Protein AF-A0A1D3DZV4-F1 (afdb_monomer_lite)

pLDDT: mean 81.81, std 18.87, range [27.95, 98.44]

InterPro domains:
  IPR011989 Armadillo-like helical [G3DSA:1.25.10.10] (223-303)
  IPR016024 Armadillo-type fold [SSF48371] (239-294)

Sequence (304 aa):
MFVHLTAAANAARMRRGGIRAASRGRGGAGAAERPGAGPGGEVGVRKGVYCFPVLPSYTLTHQWLRELSRHGGPRGLVAVHLRLPDDEPVTVGRYTDPRGPVRTTAAEAVRRVAELPDARGWEVFVPRAVTRQEVHRVRAVRQVAGWRYFPDAHGVTPCTCAGCVVRGEYGSRRLRERRPHPWDGPPPPPGVLLRRVEAAMRGGAGVAGAGGAGGPGTAPGGDVAALCDALRWCGMRRRGPVDRLAPLAAHPDPRVRTALAEAVGGWSTPGVGALLARLAADPDPDVAEAAADATELRAPDPPD

Radius of gyration: 22.4 Å; chains: 1; bounding box: 54×49×57 Å

Structure (mmCIF, N/CA/C/O backbone):
data_AF-A0A1D3DZV4-F1
#
_entry.id   AF-A0A1D3DZV4-F1
#
loop_
_atom_site.group_PDB
_atom_site.id
_atom_site.type_symbol
_atom_site.label_atom_id
_atom_site.label_alt_id
_atom_site.label_comp_id
_atom_site.label_asym_id
_atom_site.label_entity_id
_atom_site.label_seq_id
_atom_site.pdbx_PDB_ins_code
_atom_site.Cartn_x
_atom_site.Cartn_y
_atom_site.Cartn_z
_atom_site.occupancy
_atom_site.B_iso_or_equiv
_atom_site.auth_seq_id
_atom_site.auth_comp_id
_atom_site.auth_asym_id
_atom_site.auth_atom_id
_atom_site.pdbx_PDB_model_num
ATOM 1 N N . MET A 1 1 ? -9.742 -2.474 21.560 1.00 96.50 1 MET A N 1
ATOM 2 C CA . MET A 1 1 ? -9.727 -3.536 20.518 1.00 96.50 1 MET A CA 1
ATOM 3 C C . MET A 1 1 ? -9.425 -2.885 19.180 1.00 96.50 1 MET A C 1
ATOM 5 O O . MET A 1 1 ? -9.939 -1.802 18.926 1.00 96.50 1 MET A O 1
ATOM 9 N N . PHE A 1 2 ? -8.625 -3.536 18.341 1.00 98.44 2 PHE A N 1
ATOM 10 C CA . PHE A 1 2 ? -8.251 -3.042 17.012 1.00 98.44 2 PHE A CA 1
ATOM 11 C C . PHE A 1 2 ? -8.696 -4.011 15.921 1.00 98.44 2 PHE A C 1
ATOM 13 O O . PHE A 1 2 ? -9.031 -5.160 16.208 1.00 98.44 2 PHE A O 1
ATOM 20 N N . VAL A 1 3 ? -8.669 -3.562 14.672 1.00 98.06 3 VAL A N 1
ATOM 21 C CA . VAL A 1 3 ? -8.844 -4.381 13.477 1.00 98.06 3 VAL A CA 1
ATOM 22 C C . VAL A 1 3 ? -7.655 -4.202 12.538 1.00 98.06 3 VAL A C 1
ATOM 24 O O . VAL A 1 3 ? -7.223 -3.087 12.264 1.00 98.06 3 VAL A O 1
ATOM 27 N N . HIS A 1 4 ? -7.128 -5.315 12.042 1.00 97.56 4 HIS A N 1
ATOM 28 C CA . HIS A 1 4 ? -6.190 -5.378 10.929 1.00 97.56 4 HIS A CA 1
ATOM 29 C C . HIS A 1 4 ? -6.901 -6.010 9.729 1.00 97.56 4 HIS A C 1
ATOM 31 O O . HIS A 1 4 ? -7.570 -7.035 9.877 1.00 97.56 4 HIS A O 1
ATOM 37 N N . LEU A 1 5 ? -6.775 -5.407 8.548 1.00 95.44 5 LEU A N 1
ATOM 38 C CA . LEU A 1 5 ? -7.324 -5.954 7.308 1.00 95.44 5 LEU A CA 1
ATOM 39 C C . LEU A 1 5 ? -6.230 -6.692 6.543 1.00 95.44 5 LEU A C 1
ATOM 41 O O . LEU A 1 5 ? -5.137 -6.165 6.353 1.00 95.44 5 LEU A O 1
ATOM 45 N N . THR A 1 6 ? -6.534 -7.898 6.076 1.00 92.75 6 THR A N 1
ATOM 46 C CA . THR A 1 6 ? -5.601 -8.705 5.283 1.00 92.75 6 THR A CA 1
ATOM 47 C C . THR A 1 6 ? -6.339 -9.512 4.222 1.00 92.75 6 THR A C 1
ATOM 49 O O . THR A 1 6 ? -7.546 -9.723 4.341 1.00 92.75 6 THR A O 1
ATOM 52 N N . ALA A 1 7 ? -5.625 -9.995 3.205 1.00 91.50 7 ALA A N 1
ATOM 53 C CA . ALA A 1 7 ? -6.170 -10.938 2.232 1.00 91.50 7 ALA A CA 1
ATOM 54 C C . ALA A 1 7 ? -6.700 -12.203 2.924 1.00 91.50 7 ALA A C 1
ATOM 56 O O . ALA A 1 7 ? -6.067 -12.736 3.840 1.00 91.50 7 ALA A O 1
ATOM 57 N N . ALA A 1 8 ? -7.842 -12.715 2.464 1.00 90.19 8 ALA A N 1
ATOM 58 C CA . ALA A 1 8 ? -8.479 -13.900 3.038 1.00 90.19 8 ALA A CA 1
ATOM 59 C C . ALA A 1 8 ? -7.553 -15.132 3.062 1.00 90.19 8 ALA A C 1
ATOM 61 O O . ALA A 1 8 ? -7.599 -15.909 4.016 1.00 90.19 8 ALA A O 1
ATOM 62 N N . ALA A 1 9 ? -6.648 -15.258 2.083 1.00 87.00 9 ALA A N 1
ATOM 63 C CA . ALA A 1 9 ? -5.628 -16.310 2.024 1.00 87.00 9 ALA A CA 1
ATOM 64 C C . ALA A 1 9 ? -4.715 -16.348 3.270 1.00 87.00 9 ALA A C 1
ATOM 66 O O . ALA A 1 9 ? -4.278 -17.410 3.708 1.00 87.00 9 ALA A O 1
ATOM 67 N N . ASN A 1 10 ? -4.493 -15.205 3.928 1.00 89.00 10 ASN A N 1
ATOM 68 C CA . ASN A 1 10 ? -3.651 -15.125 5.123 1.00 89.00 10 ASN A CA 1
ATOM 69 C C . ASN A 1 10 ? -4.372 -15.545 6.414 1.00 89.00 10 ASN A C 1
ATOM 71 O O . ASN A 1 10 ? -3.722 -15.699 7.453 1.00 89.00 10 ASN A O 1
ATOM 75 N N . ALA A 1 11 ? -5.695 -15.744 6.380 1.00 89.44 11 ALA A N 1
ATOM 76 C CA . ALA A 1 11 ? -6.511 -15.978 7.571 1.00 89.44 11 ALA A CA 1
ATOM 77 C C . ALA A 1 11 ? -6.046 -17.200 8.377 1.00 89.44 11 ALA A C 1
ATOM 79 O O . ALA A 1 11 ? -5.902 -17.123 9.598 1.00 89.44 11 ALA A O 1
ATOM 80 N N . ALA A 1 12 ? -5.787 -18.326 7.703 1.00 88.19 12 ALA A N 1
ATOM 81 C CA . ALA A 1 12 ? -5.368 -19.563 8.358 1.00 88.19 12 ALA A CA 1
ATOM 82 C C . ALA A 1 12 ? -4.004 -19.406 9.049 1.00 88.19 12 ALA A C 1
ATOM 84 O O . ALA A 1 12 ? -3.844 -19.797 10.207 1.00 88.19 12 ALA A O 1
ATOM 85 N N . ARG A 1 13 ? -3.044 -18.763 8.372 1.00 89.75 13 ARG A N 1
ATOM 86 C CA . ARG A 1 13 ? -1.722 -18.451 8.931 1.00 89.75 13 ARG A CA 1
ATOM 87 C C . ARG A 1 13 ? -1.840 -17.568 10.170 1.00 89.75 13 ARG A C 1
ATOM 89 O O . ARG A 1 13 ? -1.229 -17.878 11.189 1.00 89.75 13 ARG A O 1
ATOM 96 N N . MET A 1 14 ? -2.657 -16.517 10.108 1.00 91.62 14 MET A N 1
ATOM 97 C CA . MET A 1 14 ? -2.805 -15.577 11.222 1.00 91.62 14 MET A CA 1
ATOM 98 C C . MET A 1 14 ? -3.476 -16.196 12.448 1.00 91.62 14 MET A C 1
ATOM 100 O O . MET A 1 14 ? -3.075 -15.904 13.571 1.00 91.62 14 MET A O 1
ATOM 104 N N . ARG A 1 15 ? -4.430 -17.118 12.259 1.00 90.00 15 ARG A N 1
ATOM 105 C CA . ARG A 1 15 ? -5.010 -17.890 13.374 1.00 90.00 15 ARG A CA 1
ATOM 106 C C . ARG A 1 15 ? -3.977 -18.766 14.089 1.00 90.00 15 ARG A C 1
ATOM 108 O O . ARG A 1 15 ? -4.091 -18.972 15.294 1.00 90.00 15 ARG A O 1
ATOM 115 N N . ARG A 1 16 ? -2.991 -19.297 13.357 1.00 88.81 16 ARG A N 1
ATOM 116 C CA . ARG A 1 16 ? -1.961 -20.187 13.915 1.00 88.81 16 ARG A CA 1
ATOM 117 C C . ARG A 1 16 ? -0.796 -19.430 14.547 1.00 88.81 16 ARG A C 1
ATOM 119 O O . ARG A 1 16 ? -0.354 -19.817 15.620 1.00 88.81 16 ARG A O 1
ATOM 126 N N . GLY A 1 17 ? -0.302 -18.382 13.888 1.00 89.00 17 GLY A N 1
ATOM 127 C CA . GLY A 1 17 ? 0.973 -17.744 14.237 1.00 89.00 17 GLY A CA 1
ATOM 128 C C . GLY A 1 17 ? 0.912 -16.252 14.555 1.00 89.00 17 GLY A C 1
ATOM 129 O O . GLY A 1 17 ? 1.955 -15.668 14.823 1.00 89.00 17 GLY A O 1
ATOM 130 N N . GLY A 1 18 ? -0.264 -15.621 14.514 1.00 93.88 18 GLY A N 1
ATOM 131 C CA . GLY A 1 18 ? -0.375 -14.167 14.639 1.00 93.88 18 GLY A CA 1
ATOM 132 C C . GLY A 1 18 ? -0.000 -13.420 13.352 1.00 93.88 18 GLY A C 1
ATOM 133 O O . GLY A 1 18 ? -0.051 -13.968 12.248 1.00 93.88 18 GLY A O 1
ATOM 134 N N . ILE A 1 19 ? 0.346 -12.140 13.478 1.00 95.00 19 ILE A N 1
ATOM 135 C CA . ILE A 1 19 ? 0.632 -11.235 12.358 1.00 95.00 19 ILE A CA 1
ATOM 136 C C . ILE A 1 19 ? 2.109 -10.847 12.392 1.00 95.00 19 ILE A C 1
ATOM 138 O O . ILE A 1 19 ? 2.585 -10.270 13.366 1.00 95.00 19 ILE A O 1
ATOM 142 N N . ARG A 1 20 ? 2.836 -11.124 11.306 1.00 92.88 20 ARG A N 1
ATOM 143 C CA . ARG A 1 20 ? 4.238 -10.711 11.163 1.00 92.88 20 ARG A CA 1
ATOM 144 C C . ARG A 1 20 ? 4.351 -9.193 11.006 1.00 92.88 20 ARG A C 1
ATOM 146 O O . ARG A 1 20 ? 3.530 -8.571 10.337 1.00 92.88 20 ARG A O 1
ATOM 153 N N . ALA A 1 21 ? 5.421 -8.632 11.556 1.00 91.25 21 ALA A N 1
ATOM 154 C CA . ALA A 1 21 ? 5.847 -7.267 11.283 1.00 91.25 21 ALA A CA 1
ATOM 155 C C . ALA A 1 21 ? 6.415 -7.175 9.859 1.00 91.25 21 ALA A C 1
ATOM 157 O O . ALA A 1 21 ? 7.586 -7.471 9.638 1.00 91.25 21 ALA A O 1
ATOM 158 N N . ALA A 1 22 ? 5.576 -6.800 8.896 1.00 86.06 22 ALA A N 1
ATOM 159 C CA . ALA A 1 22 ? 5.960 -6.691 7.485 1.00 86.06 22 ALA A CA 1
ATOM 160 C C . ALA A 1 22 ? 5.860 -5.255 6.951 1.00 86.06 22 ALA A C 1
ATOM 162 O O . ALA A 1 22 ? 6.551 -4.900 6.001 1.00 86.06 22 ALA A O 1
ATOM 163 N N . SER A 1 23 ? 5.030 -4.407 7.565 1.00 85.38 23 SER A N 1
ATOM 164 C CA . SER A 1 23 ? 4.792 -3.044 7.088 1.00 85.38 23 SER A CA 1
ATOM 165 C C . SER A 1 23 ? 5.831 -2.072 7.636 1.00 85.38 23 SER A C 1
ATOM 167 O O . SER A 1 23 ? 6.155 -2.121 8.818 1.00 85.38 23 SER A O 1
ATOM 169 N N . ARG A 1 24 ? 6.322 -1.151 6.806 1.00 86.31 24 ARG A N 1
ATOM 170 C CA . ARG A 1 24 ? 7.207 -0.058 7.236 1.00 86.31 24 ARG A CA 1
ATOM 171 C C . ARG A 1 24 ? 6.364 1.076 7.830 1.00 86.31 24 ARG A C 1
ATOM 173 O O . ARG A 1 24 ? 5.429 1.534 7.181 1.00 86.31 24 ARG A O 1
ATOM 180 N N . GLY A 1 25 ? 6.670 1.509 9.053 1.00 79.44 25 GLY A N 1
ATOM 181 C CA . GLY A 1 25 ? 5.973 2.633 9.688 1.00 79.44 25 GLY A CA 1
ATOM 182 C C . GLY A 1 25 ? 6.398 3.989 9.111 1.00 79.44 25 GLY A C 1
ATOM 183 O O . GLY A 1 25 ? 7.549 4.161 8.719 1.00 79.44 25 GLY A O 1
ATOM 184 N N . ARG A 1 26 ? 5.497 4.984 9.111 1.00 77.50 26 ARG A N 1
ATOM 185 C CA . ARG A 1 26 ? 5.799 6.354 8.630 1.00 77.50 26 ARG A CA 1
ATOM 186 C C . ARG A 1 26 ? 6.670 7.200 9.575 1.00 77.50 26 ARG A C 1
ATOM 188 O O . ARG A 1 26 ? 7.118 8.275 9.197 1.00 77.50 26 ARG A O 1
ATOM 195 N N . GLY A 1 27 ? 6.911 6.744 10.803 1.00 57.94 27 GLY A N 1
ATOM 196 C CA . GLY A 1 27 ? 7.687 7.468 11.820 1.00 57.94 27 GLY A CA 1
ATOM 197 C C . GLY A 1 27 ? 9.192 7.206 11.732 1.00 57.94 27 GLY A C 1
ATOM 198 O O . GLY A 1 27 ? 9.760 6.664 12.675 1.00 57.94 27 GLY A O 1
ATOM 199 N N . GLY A 1 28 ? 9.820 7.537 10.600 1.00 47.00 28 GLY A N 1
ATOM 200 C CA . GLY A 1 28 ? 11.253 7.312 10.347 1.00 47.00 28 GLY A CA 1
ATOM 201 C C . GLY A 1 28 ? 12.203 8.428 10.812 1.00 47.00 28 GLY A C 1
ATOM 202 O O . GLY A 1 28 ? 13.409 8.234 10.767 1.00 47.00 28 GLY A O 1
ATOM 203 N N . ALA A 1 29 ? 11.702 9.572 11.287 1.00 38.84 29 ALA A N 1
ATOM 204 C CA . ALA A 1 29 ? 12.529 10.739 11.637 1.00 38.84 29 ALA A CA 1
ATOM 205 C C . ALA A 1 29 ? 12.631 11.012 13.155 1.00 38.84 29 ALA A C 1
ATOM 207 O O . ALA A 1 29 ? 12.779 12.152 13.578 1.00 38.84 29 ALA A O 1
ATOM 208 N N . GLY A 1 30 ? 12.528 9.972 13.990 1.00 35.97 30 GLY A N 1
ATOM 209 C CA . GLY A 1 30 ? 12.581 10.103 15.455 1.00 35.97 30 GLY A CA 1
ATOM 210 C C . GLY A 1 30 ? 13.104 8.862 16.176 1.00 35.97 30 GLY A C 1
ATOM 211 O O . GLY A 1 30 ? 12.695 8.579 17.301 1.00 35.97 30 GLY A O 1
ATOM 212 N N . ALA A 1 31 ? 13.969 8.083 15.522 1.00 39.72 31 ALA A N 1
ATOM 213 C CA . ALA A 1 31 ? 14.694 6.985 16.152 1.00 39.72 31 ALA A CA 1
ATOM 214 C C . ALA A 1 31 ? 15.916 7.514 16.928 1.00 39.72 31 ALA A C 1
ATOM 216 O O . ALA A 1 31 ? 17.056 7.254 16.574 1.00 39.72 31 ALA A O 1
ATOM 217 N N . ALA A 1 32 ? 15.653 8.244 18.005 1.00 35.31 32 ALA A N 1
ATOM 218 C CA . ALA A 1 32 ? 16.527 8.389 19.164 1.00 35.31 32 ALA A CA 1
ATOM 219 C C . ALA A 1 32 ? 15.560 8.446 20.365 1.00 35.31 32 ALA A C 1
ATOM 221 O O . ALA A 1 32 ? 14.533 9.108 20.291 1.00 35.31 32 ALA A O 1
ATOM 222 N N . GLU A 1 33 ? 15.692 7.687 21.446 1.00 33.00 33 GLU A N 1
ATOM 223 C CA . GLU A 1 33 ? 16.903 7.192 22.081 1.00 33.00 33 GLU A CA 1
ATOM 224 C C . GLU A 1 33 ? 16.683 5.747 22.567 1.00 33.00 33 GLU A C 1
ATOM 226 O O . GLU A 1 33 ? 15.745 5.437 23.304 1.00 33.00 33 GLU A O 1
ATOM 231 N N . ARG A 1 34 ? 17.583 4.838 22.186 1.00 35.31 34 ARG A N 1
ATOM 232 C CA . ARG A 1 34 ? 18.176 3.971 23.206 1.00 35.31 34 ARG A CA 1
ATOM 233 C C . ARG A 1 34 ? 19.434 4.710 23.666 1.00 35.31 34 ARG A C 1
ATOM 235 O O . ARG A 1 34 ? 20.207 5.098 22.789 1.00 35.31 34 ARG A O 1
ATOM 242 N N . PRO A 1 35 ? 19.684 4.880 24.972 1.00 31.00 35 PRO A N 1
ATOM 243 C CA . PRO A 1 35 ? 21.017 5.249 25.419 1.00 31.00 35 PRO A CA 1
ATOM 244 C C . PRO A 1 35 ? 21.953 4.098 25.015 1.00 31.00 35 PRO A C 1
ATOM 246 O O . PRO A 1 35 ? 21.782 2.981 25.498 1.00 31.00 35 PRO A O 1
ATOM 249 N N . GLY A 1 36 ? 22.866 4.333 24.065 1.00 33.84 36 GLY A N 1
ATOM 250 C CA . GLY A 1 36 ? 23.942 3.384 23.740 1.00 33.84 36 GLY A CA 1
ATOM 251 C C . GLY A 1 36 ? 24.153 2.987 22.273 1.00 33.84 36 GLY A C 1
ATOM 252 O O . GLY A 1 36 ? 25.018 2.154 22.023 1.00 33.84 36 GLY A O 1
ATOM 253 N N . ALA A 1 37 ? 23.432 3.540 21.292 1.00 36.25 37 ALA A N 1
ATOM 254 C CA . ALA A 1 37 ? 23.773 3.310 19.881 1.00 36.25 37 ALA A CA 1
ATOM 255 C C . ALA A 1 37 ? 24.751 4.394 19.396 1.00 36.25 37 ALA A C 1
ATOM 257 O O . ALA A 1 37 ? 24.380 5.560 19.286 1.00 36.25 37 ALA A O 1
ATOM 258 N N . GLY A 1 38 ? 26.008 4.009 19.161 1.00 32.16 38 GLY A N 1
ATOM 259 C CA . GLY A 1 38 ? 27.053 4.901 18.660 1.00 32.16 38 GLY A CA 1
ATOM 260 C C . GLY A 1 38 ? 26.742 5.497 17.275 1.00 32.16 38 GLY A C 1
ATOM 261 O O . GLY A 1 38 ? 25.857 5.007 16.564 1.00 32.16 38 GLY A O 1
ATOM 262 N N . PRO A 1 39 ? 27.469 6.554 16.874 1.00 30.67 39 PRO A N 1
ATOM 263 C CA . PRO A 1 39 ? 27.279 7.218 15.590 1.00 30.67 39 PRO A CA 1
ATOM 264 C C . PRO A 1 39 ? 27.754 6.285 14.467 1.00 30.67 39 PRO A C 1
ATOM 266 O O . PRO A 1 39 ? 28.946 6.157 14.211 1.00 30.67 39 PRO A O 1
ATOM 269 N N . GLY A 1 40 ? 26.813 5.572 13.847 1.00 33.56 40 GLY A N 1
ATOM 270 C CA . GLY A 1 40 ? 27.087 4.572 12.807 1.00 33.56 40 GLY A CA 1
ATOM 271 C C . GLY A 1 40 ? 26.034 3.466 12.682 1.00 33.56 40 GLY A C 1
ATOM 272 O O . GLY A 1 40 ? 26.111 2.660 11.762 1.00 33.56 40 GLY A O 1
ATOM 273 N N . GLY A 1 41 ? 25.040 3.412 13.577 1.00 31.05 41 GLY A N 1
ATOM 274 C CA . GLY A 1 41 ? 23.935 2.458 13.478 1.00 31.05 41 GLY A CA 1
ATOM 275 C C . GLY A 1 41 ? 22.959 2.820 12.360 1.00 31.05 41 GLY A C 1
ATOM 276 O O . GLY A 1 41 ? 22.239 3.811 12.460 1.00 31.05 41 GLY A O 1
ATOM 277 N N . GLU A 1 42 ? 22.923 1.995 11.319 1.00 35.19 42 GLU A N 1
ATOM 278 C CA . GLU A 1 42 ? 21.872 1.953 10.304 1.00 35.19 42 GLU A CA 1
ATOM 279 C C . GLU A 1 42 ? 20.492 2.087 10.976 1.00 35.19 42 GLU A C 1
ATOM 281 O O . GLU A 1 42 ? 20.117 1.284 11.837 1.00 35.19 42 GLU A O 1
ATOM 286 N N . VAL A 1 43 ? 19.748 3.150 10.650 1.00 42.66 43 VAL A N 1
ATOM 287 C CA . VAL A 1 43 ? 18.412 3.398 11.208 1.00 42.66 43 VAL A CA 1
ATOM 288 C C . VAL A 1 43 ? 17.458 2.384 10.581 1.00 42.66 43 VAL A C 1
ATOM 290 O O . VAL A 1 43 ? 16.749 2.674 9.620 1.00 42.66 43 VAL A O 1
ATOM 293 N N . GLY A 1 44 ? 17.472 1.159 11.104 1.00 46.50 44 GLY A N 1
ATOM 294 C CA . GLY A 1 44 ? 16.606 0.084 10.649 1.00 46.50 44 GLY A CA 1
ATOM 295 C C . GLY A 1 44 ? 15.151 0.529 10.741 1.00 46.50 44 GLY A C 1
ATOM 296 O O . GLY A 1 44 ? 14.622 0.761 11.834 1.00 46.50 44 GLY A O 1
ATOM 297 N N . VAL A 1 45 ? 14.496 0.664 9.587 1.00 55.84 45 VAL A N 1
ATOM 298 C CA . VAL A 1 45 ? 13.068 0.976 9.505 1.00 55.84 45 VAL A CA 1
ATOM 299 C C . VAL A 1 45 ? 12.317 -0.109 10.270 1.00 55.84 45 VAL A C 1
ATOM 301 O O . VAL A 1 45 ? 12.280 -1.267 9.851 1.00 55.84 45 VAL A O 1
ATOM 304 N N . ARG A 1 46 ? 11.724 0.245 11.417 1.00 70.25 46 ARG A N 1
ATOM 305 C CA . ARG A 1 46 ? 10.988 -0.731 12.228 1.00 70.25 46 ARG A CA 1
ATOM 306 C C . ARG A 1 46 ? 9.794 -1.247 11.427 1.00 70.25 46 ARG A C 1
ATOM 308 O O . ARG A 1 46 ? 8.862 -0.493 11.134 1.00 70.25 46 ARG A O 1
ATOM 315 N N . LYS A 1 47 ? 9.834 -2.536 11.075 1.00 87.94 47 LYS A N 1
ATOM 316 C CA . LYS A 1 47 ? 8.686 -3.248 10.511 1.00 87.94 47 LYS A CA 1
ATOM 317 C C . LYS A 1 47 ? 7.628 -3.432 11.608 1.00 87.94 47 LYS A C 1
ATOM 319 O O . LYS A 1 47 ? 7.954 -3.579 12.785 1.00 87.94 47 LYS A O 1
ATOM 324 N N . GLY A 1 48 ? 6.358 -3.446 11.231 1.00 94.00 48 GLY A N 1
ATOM 325 C CA . GLY A 1 48 ? 5.242 -3.531 12.164 1.00 94.00 48 GLY A CA 1
ATOM 326 C C . GLY A 1 48 ? 3.926 -3.880 11.485 1.00 94.00 48 GLY A C 1
ATOM 327 O O . GLY A 1 48 ? 3.906 -4.404 10.366 1.00 94.00 48 GLY A O 1
ATOM 328 N N . VAL A 1 49 ? 2.831 -3.613 12.191 1.00 95.69 49 VAL A N 1
ATOM 329 C CA . VAL A 1 49 ? 1.467 -3.947 11.777 1.00 95.69 49 VAL A CA 1
ATOM 330 C C . VAL A 1 49 ? 0.596 -2.702 11.840 1.00 95.69 49 VAL A C 1
ATOM 332 O O . VAL A 1 49 ? 0.488 -2.056 12.880 1.00 95.69 49 VAL A O 1
ATOM 335 N N . TYR A 1 50 ? -0.068 -2.398 10.728 1.00 96.62 50 TYR A N 1
ATOM 336 C CA . TYR A 1 50 ? -1.119 -1.390 10.689 1.00 96.62 50 TYR A CA 1
ATOM 337 C C . TYR A 1 50 ? -2.448 -1.960 11.172 1.00 96.62 50 TYR A C 1
ATOM 339 O O . TYR A 1 50 ? -2.881 -3.027 10.729 1.00 96.62 50 TYR A O 1
ATOM 347 N N . CYS A 1 51 ? -3.115 -1.232 12.054 1.00 97.62 51 CYS A N 1
ATOM 348 C CA . CYS A 1 51 ? -4.442 -1.550 12.549 1.00 97.62 51 CYS A CA 1
ATOM 349 C C . CYS A 1 51 ? -5.259 -0.268 12.766 1.00 97.62 51 CYS A C 1
ATOM 351 O O . CYS A 1 51 ? -4.768 0.853 12.626 1.00 97.62 51 CYS A O 1
ATOM 353 N N . PHE A 1 52 ? -6.539 -0.430 13.077 1.00 98.00 52 PHE A N 1
ATOM 354 C CA . PHE A 1 52 ? -7.447 0.678 13.350 1.00 98.00 52 PHE A CA 1
ATOM 355 C C . PHE A 1 52 ? -8.335 0.354 14.559 1.00 98.00 52 PHE A C 1
ATOM 357 O O . PHE A 1 52 ? -8.709 -0.810 14.721 1.00 98.00 52 PHE A O 1
ATOM 364 N N . PRO A 1 53 ? -8.670 1.318 15.435 1.00 98.00 53 PRO A N 1
ATOM 365 C CA . PRO A 1 53 ? -9.609 1.090 16.528 1.00 98.00 53 PRO A CA 1
ATOM 366 C C . PRO A 1 53 ? -10.953 0.543 16.035 1.00 98.00 53 PRO A C 1
ATOM 368 O O . PRO A 1 53 ? -11.496 0.989 15.027 1.00 98.00 53 PRO A O 1
ATOM 371 N N . VAL A 1 54 ? -11.518 -0.422 16.758 1.00 97.62 54 VAL A N 1
ATOM 372 C CA . VAL A 1 54 ? -12.906 -0.838 16.518 1.00 97.62 54 VAL A CA 1
ATOM 373 C C . VAL A 1 54 ? -13.829 0.241 17.084 1.00 97.62 54 VAL A C 1
ATOM 375 O O . VAL A 1 54 ? -13.874 0.430 18.297 1.00 97.62 54 VAL A O 1
ATOM 378 N N . LEU A 1 55 ? -14.550 0.935 16.205 1.00 96.06 55 LEU A N 1
ATOM 379 C CA . LEU A 1 55 ? -15.487 2.013 16.533 1.00 96.06 55 LEU A CA 1
ATOM 380 C C . LEU A 1 55 ? -16.947 1.532 16.409 1.00 96.06 55 LEU A C 1
ATOM 382 O O . LEU A 1 55 ? -17.201 0.532 15.730 1.00 96.06 55 LEU A O 1
ATOM 386 N N . PRO A 1 56 ? -17.934 2.256 16.980 1.00 94.81 56 PRO A N 1
ATOM 387 C CA . PRO A 1 56 ? -19.354 1.926 16.810 1.00 94.81 56 PRO A CA 1
ATOM 388 C C . PRO A 1 56 ? -19.804 1.876 15.339 1.00 94.81 56 PRO A C 1
ATOM 390 O O . PRO A 1 56 ? -20.670 1.084 14.970 1.00 94.81 56 PRO A O 1
ATOM 393 N N . SER A 1 57 ? -19.187 2.685 14.472 1.00 94.19 57 SER A N 1
ATOM 394 C CA . SER A 1 57 ? -19.450 2.666 13.032 1.00 94.19 57 SER A CA 1
ATOM 395 C C . SER A 1 57 ? -18.687 1.536 12.335 1.00 94.19 57 SER A C 1
ATOM 397 O O . SER A 1 57 ? -17.450 1.522 12.291 1.00 94.19 57 SER A O 1
ATOM 399 N N . TYR A 1 58 ? -19.432 0.614 11.714 1.00 93.88 58 TYR A N 1
ATOM 400 C CA . TYR A 1 58 ? -18.862 -0.462 10.896 1.00 93.88 58 TYR A CA 1
ATOM 401 C C . TYR A 1 58 ? -18.022 0.091 9.739 1.00 93.88 58 TYR A C 1
ATOM 403 O O . TYR A 1 58 ? -16.927 -0.410 9.479 1.00 93.88 58 TYR A O 1
ATOM 411 N N . THR A 1 59 ? -18.516 1.139 9.073 1.00 92.69 59 THR A N 1
ATOM 412 C CA . THR A 1 59 ? -17.851 1.758 7.920 1.00 92.69 59 THR A CA 1
ATOM 413 C C . THR 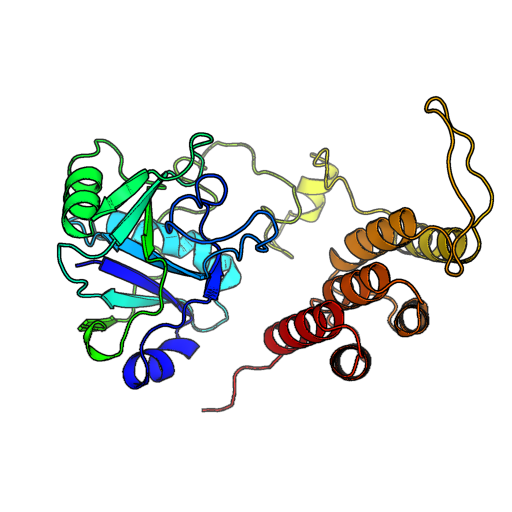A 1 59 ? -16.542 2.432 8.316 1.00 92.69 59 THR A C 1
ATOM 415 O O . THR A 1 59 ? -15.574 2.304 7.576 1.00 92.69 59 THR A O 1
ATOM 418 N N . LEU A 1 60 ? -16.476 3.092 9.481 1.00 94.31 60 LEU A N 1
ATOM 419 C CA . LEU A 1 60 ? -15.223 3.682 9.971 1.00 94.31 60 LEU A CA 1
ATOM 420 C C . LEU A 1 60 ? -14.227 2.609 10.413 1.00 94.31 60 LEU A C 1
ATOM 422 O O . LEU A 1 60 ? -13.057 2.675 10.052 1.00 94.31 60 LEU A O 1
ATOM 426 N N . THR A 1 61 ? -14.695 1.578 11.121 1.00 96.19 61 THR A N 1
ATOM 427 C CA . THR A 1 61 ? -13.845 0.452 11.543 1.00 96.19 61 THR A CA 1
ATOM 428 C C . THR A 1 61 ? -13.175 -0.231 10.345 1.00 96.19 61 THR A C 1
ATOM 430 O O . THR A 1 61 ? -12.003 -0.585 10.400 1.00 96.19 61 THR A O 1
ATOM 433 N N . HIS A 1 62 ? -13.902 -0.380 9.234 1.00 95.62 62 HIS A N 1
ATOM 434 C CA . HIS A 1 62 ? -13.429 -1.047 8.017 1.00 95.62 62 HIS A CA 1
ATOM 435 C C . HIS A 1 62 ? -13.156 -0.056 6.876 1.00 95.62 62 HIS A C 1
ATOM 437 O O . HIS A 1 62 ? -13.288 -0.402 5.703 1.00 95.62 62 HIS A O 1
ATOM 443 N N . GLN A 1 63 ? -12.785 1.185 7.200 1.00 93.44 63 GLN A N 1
ATOM 444 C CA . GLN A 1 63 ? -12.722 2.285 6.231 1.00 93.44 63 GLN A CA 1
ATOM 445 C C . GLN A 1 63 ? -11.751 2.067 5.060 1.00 93.44 63 GLN A C 1
ATOM 447 O O . GLN A 1 63 ? -11.971 2.595 3.973 1.00 93.44 63 GLN A O 1
ATOM 452 N N . TRP A 1 64 ? -10.713 1.259 5.274 1.00 92.31 64 TRP A N 1
ATOM 453 C CA . TRP A 1 64 ? -9.664 0.961 4.299 1.00 92.31 64 TRP A CA 1
ATOM 454 C C . TRP A 1 64 ? -10.013 -0.193 3.356 1.00 92.31 64 TRP A C 1
ATOM 456 O O . TRP A 1 64 ? -9.244 -0.501 2.452 1.00 92.31 64 TRP A O 1
ATOM 466 N N . LEU A 1 65 ? -11.147 -0.866 3.560 1.00 92.31 65 LEU A N 1
ATOM 467 C CA . LEU A 1 65 ? -11.436 -2.140 2.911 1.00 92.31 65 LEU A CA 1
ATOM 468 C C . LEU A 1 65 ? -11.550 -1.988 1.389 1.00 92.31 65 LEU A C 1
ATOM 470 O O . LEU A 1 65 ? -10.834 -2.675 0.663 1.00 92.31 65 LEU A O 1
ATOM 474 N N . ARG A 1 66 ? -12.367 -1.050 0.894 1.00 88.31 66 ARG A N 1
ATOM 475 C CA . ARG A 1 66 ? -12.473 -0.792 -0.551 1.00 88.31 66 ARG A CA 1
ATOM 476 C C . ARG A 1 66 ? -11.148 -0.372 -1.182 1.00 88.31 66 ARG A C 1
ATOM 478 O O . ARG A 1 66 ? -10.854 -0.838 -2.280 1.00 88.31 66 ARG A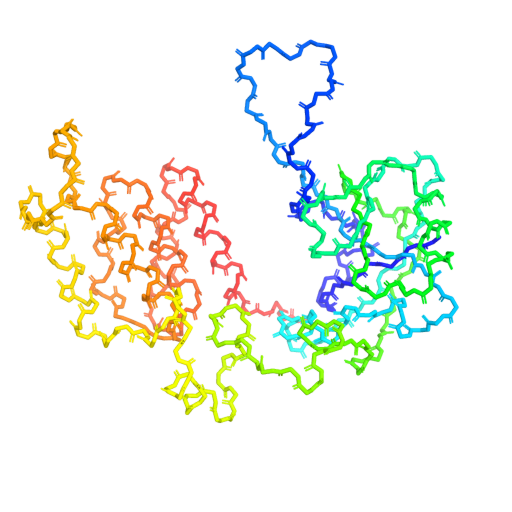 O 1
ATOM 485 N N . GLU A 1 67 ? -10.336 0.435 -0.506 1.00 86.44 67 GLU A N 1
ATOM 486 C CA . GLU A 1 67 ? -9.024 0.821 -1.034 1.00 86.44 67 GLU A CA 1
ATOM 487 C C . GLU A 1 67 ? -8.055 -0.364 -1.099 1.00 86.44 67 GLU A C 1
ATOM 489 O O . GLU A 1 67 ? -7.497 -0.658 -2.155 1.00 86.44 67 GLU A O 1
ATOM 494 N N . LEU A 1 68 ? -7.912 -1.111 -0.006 1.00 87.62 68 LEU A N 1
ATOM 495 C CA . LEU A 1 68 ? -7.015 -2.265 0.053 1.00 87.62 68 LEU A CA 1
ATOM 496 C C . LEU A 1 68 ? -7.477 -3.407 -0.866 1.00 87.62 68 LEU A C 1
ATOM 498 O O . LEU A 1 68 ? -6.647 -4.115 -1.433 1.00 87.62 68 LEU A O 1
ATOM 502 N N . SER A 1 69 ? -8.788 -3.564 -1.082 1.00 85.06 69 SER A N 1
ATOM 503 C CA . SER A 1 69 ? -9.344 -4.605 -1.959 1.00 85.06 69 SER A CA 1
ATOM 504 C C . SER A 1 69 ? -8.906 -4.467 -3.419 1.00 85.06 69 SER A C 1
ATOM 506 O O . SER A 1 69 ? -8.879 -5.462 -4.138 1.00 85.06 69 SER A O 1
ATOM 508 N N . ARG A 1 70 ? -8.465 -3.274 -3.847 1.00 79.12 70 ARG A N 1
ATOM 509 C CA . ARG A 1 70 ? -7.902 -3.039 -5.190 1.00 79.12 70 ARG A CA 1
ATOM 510 C C . ARG A 1 70 ? -6.663 -3.891 -5.469 1.00 79.12 70 ARG A C 1
ATOM 512 O O . ARG A 1 70 ? -6.358 -4.157 -6.627 1.00 79.12 70 ARG A O 1
ATOM 519 N N . HIS A 1 71 ? -5.979 -4.306 -4.405 1.00 73.12 71 HIS A N 1
ATOM 520 C CA . HIS A 1 71 ? -4.756 -5.103 -4.440 1.00 73.12 71 HIS A CA 1
ATOM 521 C C . HIS A 1 71 ? -4.893 -6.415 -3.641 1.00 73.12 71 HIS A C 1
ATOM 523 O O . HIS A 1 71 ? -3.936 -7.171 -3.537 1.00 73.12 71 HIS A O 1
ATOM 529 N N . GLY A 1 72 ? -6.071 -6.699 -3.068 1.00 64.06 72 GLY A N 1
ATOM 530 C CA . GLY A 1 72 ? -6.289 -7.748 -2.060 1.00 64.06 72 GLY A CA 1
ATOM 531 C C . GLY A 1 72 ? -6.423 -9.182 -2.586 1.00 64.06 72 GLY A C 1
ATOM 532 O O . GLY A 1 72 ? -6.778 -10.072 -1.814 1.00 64.06 72 GLY A O 1
ATOM 533 N N . GLY A 1 73 ? -6.163 -9.411 -3.874 1.00 66.81 73 GLY A N 1
ATOM 534 C CA . GLY A 1 73 ? -6.314 -10.717 -4.518 1.00 66.81 73 GLY A CA 1
ATOM 535 C C . GLY A 1 73 ? -7.776 -11.139 -4.757 1.00 66.81 73 GLY A C 1
ATOM 536 O O . GLY A 1 73 ? -8.714 -10.420 -4.402 1.00 66.81 73 GLY A O 1
ATOM 537 N N . PRO A 1 74 ? -7.998 -12.313 -5.375 1.00 66.50 74 PRO A N 1
ATOM 538 C CA . PRO A 1 74 ? -9.317 -12.741 -5.855 1.00 66.50 74 PRO A CA 1
ATOM 539 C C . PRO A 1 74 ? -10.303 -13.105 -4.735 1.00 66.50 74 PRO A C 1
ATOM 541 O O . PRO A 1 74 ? -11.513 -13.030 -4.932 1.00 66.50 74 PRO A O 1
ATOM 544 N N . ARG A 1 75 ? -9.804 -13.486 -3.550 1.00 73.88 75 ARG A N 1
ATOM 545 C CA . ARG A 1 75 ? -10.621 -13.959 -2.414 1.00 73.88 75 ARG A CA 1
ATOM 546 C C . ARG A 1 75 ? -11.086 -12.832 -1.472 1.00 73.88 75 ARG A C 1
ATOM 548 O O . ARG A 1 75 ? -11.784 -13.101 -0.496 1.00 73.88 75 ARG A O 1
ATOM 555 N N . GLY A 1 76 ? -10.723 -11.577 -1.756 1.00 87.25 76 GLY A N 1
ATOM 556 C CA . GLY A 1 76 ? -11.088 -10.412 -0.945 1.00 87.25 76 GLY A CA 1
ATOM 557 C C . GLY A 1 76 ? -10.374 -10.346 0.411 1.00 87.25 76 GLY A C 1
ATOM 558 O O . GLY A 1 76 ? -9.420 -11.079 0.684 1.00 87.25 76 GLY A O 1
ATOM 559 N N . LEU A 1 77 ? -10.830 -9.433 1.272 1.00 94.19 77 LEU A N 1
ATOM 560 C CA . LEU A 1 77 ? -10.222 -9.163 2.577 1.00 94.19 77 LEU A CA 1
ATOM 561 C C . LEU A 1 77 ? -11.011 -9.767 3.747 1.00 94.19 77 LEU A C 1
ATOM 563 O O . LEU A 1 77 ? -12.235 -9.899 3.698 1.00 94.19 77 LEU A O 1
ATOM 567 N N . VAL A 1 78 ? -10.303 -10.048 4.840 1.00 95.44 78 VAL A N 1
ATOM 568 C CA . VAL A 1 78 ? -10.844 -10.411 6.157 1.00 95.44 78 VAL A CA 1
ATOM 569 C C . VAL A 1 78 ? -10.401 -9.401 7.216 1.00 95.44 78 VAL A C 1
ATOM 571 O O . VAL A 1 78 ? -9.343 -8.783 7.097 1.00 95.44 78 VAL A O 1
ATOM 574 N N . ALA A 1 79 ? -11.197 -9.265 8.277 1.00 96.94 79 ALA A N 1
ATOM 575 C CA . ALA A 1 79 ? -10.842 -8.494 9.464 1.00 96.94 79 ALA A CA 1
ATOM 576 C C . ALA A 1 79 ? -10.280 -9.403 10.556 1.00 96.94 79 ALA A C 1
ATOM 578 O O . ALA A 1 79 ? -10.942 -10.339 11.013 1.00 96.94 79 ALA A O 1
ATOM 579 N N . VAL A 1 80 ? -9.080 -9.084 11.022 1.00 97.81 80 VAL A N 1
ATOM 580 C CA . VAL A 1 80 ? -8.441 -9.702 12.181 1.00 97.81 80 VAL A CA 1
ATOM 581 C C . VAL A 1 80 ? -8.573 -8.742 13.352 1.00 97.81 80 VAL A C 1
ATOM 583 O O . VAL A 1 80 ? -7.967 -7.676 13.366 1.00 97.81 80 VAL A O 1
ATOM 586 N N . HIS A 1 81 ? -9.406 -9.096 14.323 1.00 98.06 81 HIS A N 1
ATOM 587 C CA . HIS A 1 81 ? -9.589 -8.298 15.527 1.00 98.06 81 HIS A CA 1
ATOM 588 C C . HIS A 1 81 ? -8.465 -8.601 16.515 1.00 98.06 81 HIS A C 1
ATOM 590 O O . HIS A 1 81 ? -8.210 -9.769 16.815 1.00 98.06 81 HIS A O 1
ATOM 596 N N . LEU A 1 82 ? -7.842 -7.551 17.042 1.00 98.19 82 LEU A N 1
ATOM 597 C CA . LEU A 1 82 ? -6.681 -7.624 17.922 1.00 98.19 82 LEU A CA 1
ATOM 598 C C . LEU A 1 82 ? -7.016 -7.078 19.309 1.00 98.19 82 LEU A C 1
ATOM 600 O O . LEU A 1 82 ? -7.700 -6.053 19.448 1.00 98.19 82 LEU A O 1
ATOM 604 N N . ARG A 1 83 ? -6.491 -7.740 20.335 1.00 98.06 83 ARG A N 1
ATOM 605 C CA . ARG A 1 83 ? -6.503 -7.274 21.719 1.00 98.06 83 ARG A CA 1
ATOM 606 C C . ARG A 1 83 ? -5.065 -7.002 22.145 1.00 98.06 83 ARG A C 1
ATOM 608 O O . ARG A 1 83 ? -4.363 -7.916 22.554 1.00 98.06 83 ARG A O 1
ATOM 615 N N . LEU A 1 84 ? -4.657 -5.747 21.995 1.00 97.50 84 LEU A N 1
ATOM 616 C CA . LEU A 1 84 ? -3.371 -5.254 22.479 1.00 97.50 84 LEU A CA 1
ATOM 617 C C . LEU A 1 84 ? -3.501 -4.845 23.957 1.00 97.50 84 LEU A C 1
ATOM 619 O O . LEU A 1 84 ? -4.603 -4.439 24.348 1.00 97.50 84 LEU A O 1
ATOM 623 N N . PRO A 1 85 ? -2.421 -4.938 24.752 1.00 97.69 85 PRO A N 1
ATOM 624 C CA . PRO A 1 85 ? -2.329 -4.286 26.059 1.00 97.69 85 PRO A CA 1
ATOM 625 C C . PRO A 1 85 ? -2.573 -2.776 25.956 1.00 97.69 85 PRO A C 1
ATOM 627 O O . PRO A 1 85 ? -2.251 -2.166 24.937 1.00 97.69 85 PRO A O 1
ATOM 630 N N . ASP A 1 86 ? -3.138 -2.163 26.996 1.00 98.06 86 ASP A N 1
ATOM 631 C CA . ASP A 1 86 ? -3.498 -0.737 26.985 1.00 98.06 86 ASP A CA 1
ATOM 632 C C . ASP A 1 86 ? -2.275 0.189 26.912 1.00 98.06 86 ASP A C 1
ATOM 634 O O . ASP A 1 86 ? -2.340 1.266 26.312 1.00 98.06 86 ASP A O 1
ATOM 638 N N . ASP A 1 87 ? -1.159 -0.253 27.486 1.00 96.94 87 ASP A N 1
ATOM 639 C CA . ASP A 1 87 ? 0.144 0.409 27.527 1.00 96.94 87 ASP A CA 1
ATOM 640 C C . ASP A 1 87 ? 1.024 0.110 26.303 1.00 96.94 87 ASP A C 1
ATOM 642 O O . ASP A 1 87 ? 2.108 0.680 26.179 1.00 96.94 87 ASP A O 1
ATOM 646 N N . GLU A 1 88 ? 0.553 -0.728 25.369 1.00 97.56 88 GLU A N 1
ATOM 647 C CA . GLU A 1 88 ? 1.310 -1.108 24.177 1.00 97.56 88 GLU A CA 1
ATOM 648 C C . GLU A 1 88 ? 1.778 0.138 23.402 1.00 97.56 88 GLU A C 1
ATOM 650 O O . GLU A 1 88 ? 0.936 0.942 22.981 1.00 97.56 88 GLU A O 1
ATOM 655 N N . PRO A 1 89 ? 3.093 0.308 23.165 1.00 96.06 89 PRO A N 1
ATOM 656 C CA . PRO A 1 89 ? 3.605 1.440 22.406 1.00 96.06 89 PRO A CA 1
ATOM 657 C C . PRO A 1 89 ? 3.162 1.389 20.942 1.00 96.06 89 PRO A C 1
ATOM 659 O O . PRO A 1 89 ? 3.480 0.453 20.210 1.00 96.06 89 PRO A O 1
ATOM 662 N N . VAL A 1 90 ? 2.497 2.443 20.475 1.00 96.12 90 VAL A N 1
ATOM 663 C CA . VAL A 1 90 ? 2.034 2.576 19.087 1.00 96.12 90 VAL A CA 1
ATOM 664 C C . VAL A 1 90 ? 2.340 3.965 18.536 1.00 96.12 90 VAL A C 1
ATOM 666 O O . VAL A 1 90 ? 2.713 4.888 19.265 1.00 96.12 90 VAL A O 1
ATOM 669 N N . THR A 1 91 ? 2.162 4.141 17.231 1.00 96.31 91 THR A N 1
ATOM 670 C CA . THR A 1 91 ? 1.993 5.474 16.647 1.00 96.31 91 THR A CA 1
ATOM 671 C C . THR A 1 91 ? 0.596 5.623 16.065 1.00 96.31 91 THR A C 1
ATOM 673 O O . THR A 1 91 ? 0.007 4.652 15.594 1.00 96.31 91 THR A O 1
ATOM 676 N N . VAL A 1 92 ? 0.044 6.833 16.122 1.00 96.50 92 VAL A N 1
ATOM 677 C CA . VAL A 1 92 ? -1.283 7.164 15.592 1.00 96.50 92 VAL A CA 1
ATOM 678 C C . VAL A 1 92 ? -1.202 8.434 14.758 1.00 96.50 92 VAL A C 1
ATOM 680 O O . VAL A 1 92 ? -0.538 9.395 15.146 1.00 96.50 92 VAL A O 1
ATOM 683 N N . GLY A 1 93 ? -1.849 8.453 13.599 1.00 94.31 93 GLY A N 1
ATOM 684 C CA . GLY A 1 93 ? -1.859 9.636 12.743 1.00 94.31 93 GLY A CA 1
ATOM 685 C C . GLY A 1 93 ? -2.736 9.477 11.513 1.00 94.31 93 GLY A C 1
ATOM 686 O O . GLY A 1 93 ? -3.172 8.373 11.180 1.00 94.31 93 GLY A O 1
ATOM 687 N N . ARG A 1 94 ? -2.975 10.590 10.820 1.00 92.69 94 ARG A N 1
ATOM 688 C CA . ARG A 1 94 ? -3.673 10.599 9.533 1.00 92.69 94 ARG A CA 1
ATOM 689 C C . ARG A 1 94 ? -2.704 10.273 8.397 1.00 92.69 94 ARG A C 1
ATOM 691 O O . ARG A 1 94 ? -1.559 10.718 8.404 1.00 92.69 94 ARG A O 1
ATOM 698 N N . TYR A 1 95 ? -3.168 9.515 7.405 1.00 86.12 95 TYR A N 1
ATOM 699 C CA . TYR A 1 95 ? -2.304 8.981 6.349 1.00 86.12 95 TYR A CA 1
ATOM 700 C C . TYR A 1 95 ? -1.629 10.019 5.446 1.00 86.12 95 TYR A C 1
ATOM 702 O O . TYR A 1 95 ? -0.561 9.760 4.896 1.00 86.12 95 TYR A O 1
ATOM 710 N N . THR A 1 96 ? -2.240 11.196 5.332 1.00 84.00 96 THR A N 1
ATOM 711 C CA . THR A 1 96 ? -1.751 12.340 4.552 1.00 84.00 96 THR A CA 1
ATOM 712 C C . THR A 1 96 ? -1.072 13.401 5.403 1.00 84.00 96 THR A C 1
ATOM 714 O O . THR A 1 96 ? -0.752 14.458 4.870 1.00 84.00 96 THR A O 1
ATOM 717 N N . ASP A 1 97 ? -0.925 13.195 6.714 1.00 85.75 97 ASP A N 1
ATOM 718 C CA . ASP A 1 97 ? -0.367 14.233 7.578 1.00 85.75 97 ASP A CA 1
ATOM 719 C C . ASP A 1 97 ? 1.148 14.366 7.344 1.00 85.75 97 ASP A C 1
ATOM 721 O O . ASP A 1 97 ? 1.890 13.425 7.654 1.00 85.75 97 ASP A O 1
ATOM 725 N N . PRO A 1 98 ? 1.633 15.512 6.823 1.00 80.00 98 PRO A N 1
ATOM 726 C CA . PRO A 1 98 ? 3.060 15.726 6.601 1.00 80.00 98 PRO A CA 1
ATOM 727 C C . PRO A 1 98 ? 3.860 15.777 7.908 1.00 80.00 98 PRO A C 1
ATOM 729 O O . PRO A 1 98 ? 5.068 15.565 7.885 1.00 80.00 98 PRO A O 1
ATOM 732 N N . ARG A 1 99 ? 3.208 16.029 9.052 1.00 83.81 99 ARG A N 1
ATOM 733 C CA . ARG A 1 99 ? 3.853 16.019 10.376 1.00 83.81 99 ARG A CA 1
ATOM 734 C C . ARG A 1 99 ? 4.153 14.603 10.869 1.00 83.81 99 ARG A C 1
ATOM 736 O O . ARG A 1 99 ? 4.896 14.437 11.832 1.00 83.81 99 ARG A O 1
ATOM 743 N N . GLY A 1 100 ? 3.606 13.587 10.202 1.00 85.69 100 GLY A N 1
ATOM 744 C CA . GLY A 1 100 ? 3.787 12.191 10.565 1.00 85.69 100 GLY A CA 1
ATOM 745 C C . GLY A 1 100 ? 2.957 11.764 11.783 1.00 85.69 100 GLY A C 1
ATOM 746 O O . GLY A 1 100 ? 2.236 12.559 12.386 1.00 85.69 100 GLY A O 1
ATOM 747 N N . PRO A 1 101 ? 2.998 10.468 12.130 1.00 91.94 101 PRO A N 1
ATOM 748 C CA . PRO A 1 101 ? 2.218 9.933 13.235 1.00 91.94 101 PRO A CA 1
ATOM 749 C C . PRO A 1 101 ? 2.877 10.233 14.590 1.00 91.94 101 PRO A C 1
ATOM 751 O O . PRO A 1 101 ? 4.101 10.252 14.720 1.00 91.94 101 PRO A O 1
ATOM 754 N N . VAL A 1 102 ? 2.060 10.396 15.628 1.00 92.38 102 VAL A N 1
ATOM 755 C CA . VAL A 1 102 ? 2.498 10.697 16.998 1.00 92.38 102 VAL A CA 1
ATOM 756 C C . VAL A 1 102 ? 2.639 9.404 17.803 1.00 92.38 102 VAL A C 1
ATOM 758 O O . VAL A 1 102 ? 1.780 8.525 17.718 1.00 92.38 102 VAL A O 1
ATOM 761 N N . ARG A 1 103 ? 3.705 9.280 18.605 1.00 94.00 103 ARG A N 1
ATOM 762 C CA . ARG A 1 103 ? 3.901 8.152 19.536 1.00 94.00 103 ARG A CA 1
ATOM 763 C C . ARG A 1 103 ? 2.935 8.243 20.715 1.00 94.00 103 ARG A C 1
ATOM 765 O O . ARG A 1 103 ? 2.736 9.316 21.277 1.00 94.00 103 ARG A O 1
ATOM 772 N N . THR A 1 104 ? 2.348 7.114 21.092 1.00 96.50 104 THR A N 1
ATOM 773 C CA . THR A 1 104 ? 1.393 7.021 22.200 1.00 96.50 104 THR A CA 1
ATOM 774 C C . THR A 1 104 ? 1.212 5.561 22.647 1.00 96.50 104 THR A C 1
ATOM 776 O O . THR A 1 104 ? 1.975 4.695 22.216 1.00 96.50 104 THR A O 1
ATOM 779 N N . THR A 1 105 ? 0.230 5.277 23.504 1.00 98.31 105 THR A N 1
ATOM 780 C CA . THR A 1 105 ? -0.169 3.914 23.881 1.00 98.31 105 THR A CA 1
ATOM 781 C C . THR A 1 105 ? -1.409 3.463 23.111 1.00 98.31 105 THR A C 1
ATOM 783 O O . THR A 1 105 ? -2.158 4.281 22.571 1.00 98.31 105 THR A O 1
ATOM 786 N N . ALA A 1 106 ? -1.657 2.158 23.053 1.00 97.94 106 ALA A N 1
ATOM 787 C CA . ALA A 1 106 ? -2.827 1.607 22.383 1.00 97.94 106 ALA A CA 1
ATOM 788 C C . ALA A 1 106 ? -4.150 2.160 22.943 1.00 97.94 106 ALA A C 1
ATOM 790 O O . ALA A 1 106 ? -5.019 2.553 22.161 1.00 97.94 106 ALA A O 1
ATOM 791 N N . ALA A 1 107 ? -4.306 2.247 24.268 1.00 98.25 107 ALA A N 1
ATOM 792 C CA . ALA A 1 107 ? -5.516 2.809 24.870 1.00 98.25 107 ALA A CA 1
ATOM 793 C C . ALA A 1 107 ? -5.717 4.284 24.490 1.00 98.25 107 ALA A C 1
ATOM 795 O O . ALA A 1 107 ? -6.820 4.692 24.123 1.00 98.25 107 ALA A O 1
ATOM 796 N N . GLU A 1 108 ? -4.643 5.072 24.505 1.00 98.31 108 GLU A N 1
ATOM 797 C CA . GLU A 1 108 ? -4.693 6.487 24.145 1.00 98.31 108 GLU A CA 1
ATOM 798 C C . GLU A 1 108 ? -4.965 6.696 22.647 1.00 98.31 108 GLU A C 1
ATOM 800 O O . GLU A 1 108 ? -5.742 7.574 22.279 1.00 98.31 108 GLU A O 1
ATOM 805 N N . ALA A 1 109 ? -4.419 5.847 21.771 1.00 97.88 109 ALA A N 1
ATOM 806 C CA . ALA A 1 109 ? -4.739 5.867 20.346 1.00 97.88 109 ALA A CA 1
ATOM 807 C C . ALA A 1 109 ? -6.230 5.594 20.082 1.00 97.88 109 ALA A C 1
ATOM 809 O O . ALA A 1 109 ? -6.834 6.264 19.244 1.00 97.88 109 ALA A O 1
ATOM 810 N N . VAL A 1 110 ? -6.839 4.640 20.801 1.00 98.12 110 VAL A N 1
ATOM 811 C CA . VAL A 1 110 ? -8.287 4.378 20.712 1.00 98.12 110 VAL A CA 1
ATOM 812 C C . VAL A 1 110 ? -9.082 5.603 21.151 1.00 98.12 110 VAL A C 1
ATOM 814 O O . VAL A 1 110 ? -9.987 6.010 20.424 1.00 98.12 110 VAL A O 1
ATOM 817 N N . ARG A 1 111 ? -8.729 6.197 22.299 1.00 97.81 111 ARG A N 1
ATOM 818 C CA . ARG A 1 111 ? -9.403 7.379 22.856 1.00 97.81 111 ARG A CA 1
ATOM 819 C C . ARG A 1 111 ? -9.379 8.545 21.868 1.00 97.81 111 ARG A C 1
ATOM 821 O O . ARG A 1 111 ? -10.430 9.012 21.444 1.00 97.81 111 ARG A O 1
ATOM 828 N N . ARG A 1 112 ? -8.180 8.905 21.394 1.00 96.81 112 ARG A N 1
ATOM 829 C CA . ARG A 1 112 ? -7.969 9.992 20.429 1.00 96.81 112 ARG A CA 1
ATOM 830 C C . ARG A 1 112 ? -8.791 9.801 19.170 1.00 96.81 112 ARG A C 1
ATOM 832 O O . ARG A 1 112 ? -9.463 10.725 18.746 1.00 96.81 112 ARG A O 1
ATOM 839 N N . VAL A 1 113 ? -8.742 8.611 18.569 1.00 97.25 113 VAL A N 1
ATOM 840 C CA . VAL A 1 113 ? -9.449 8.344 17.310 1.00 97.25 113 VAL A CA 1
ATOM 841 C C . VAL A 1 113 ? -10.966 8.351 17.497 1.00 97.25 113 VAL A C 1
ATOM 843 O O . VAL A 1 113 ? -11.677 8.805 16.603 1.00 97.25 113 VAL A O 1
ATOM 846 N N . ALA A 1 114 ? -11.469 7.857 18.630 1.00 96.25 114 ALA A N 1
ATOM 847 C CA . ALA A 1 114 ? -12.900 7.835 18.926 1.00 96.25 114 ALA A CA 1
ATOM 848 C C . ALA A 1 114 ? -13.491 9.239 19.153 1.00 96.25 114 ALA A C 1
ATOM 850 O O . ALA A 1 114 ? -14.665 9.447 18.862 1.00 96.25 114 ALA A O 1
ATOM 851 N N . GLU A 1 115 ? -12.685 10.184 19.640 1.00 96.25 115 GLU A N 1
ATOM 852 C CA . GLU A 1 115 ? -13.084 11.574 19.908 1.00 96.25 115 GLU A CA 1
ATOM 853 C C . GLU A 1 115 ? -12.989 12.490 18.674 1.00 96.25 115 GLU A C 1
ATOM 855 O O . GLU A 1 115 ? -13.439 13.636 18.711 1.00 96.25 115 GLU A O 1
ATOM 860 N N . LEU A 1 116 ? -12.422 12.010 17.561 1.00 95.19 116 LEU A N 1
ATOM 861 C CA . LEU A 1 116 ? -12.302 12.810 16.344 1.00 95.19 116 LEU A CA 1
ATOM 862 C C . LEU A 1 116 ? -13.674 13.097 15.717 1.00 95.19 116 LEU A C 1
ATOM 864 O O . LEU A 1 116 ? -14.436 12.159 15.471 1.00 95.19 116 LEU A O 1
ATOM 868 N N . PRO A 1 117 ? -13.936 14.351 15.297 1.00 92.75 117 PRO A N 1
ATOM 869 C CA . PRO A 1 117 ? -15.099 14.670 14.469 1.00 92.75 117 PRO A CA 1
ATOM 870 C C . PRO A 1 117 ? -15.114 13.895 13.140 1.00 92.75 117 PRO A C 1
ATOM 872 O O . PRO A 1 117 ? -16.174 13.513 12.652 1.00 92.75 117 PRO A O 1
ATOM 875 N N . ASP A 1 118 ? -13.931 13.639 12.565 1.00 92.06 118 ASP A N 1
ATOM 876 C CA . ASP A 1 118 ? -13.747 12.797 11.380 1.00 92.06 118 ASP A CA 1
ATOM 877 C C . ASP A 1 118 ? -12.523 11.879 11.542 1.00 92.06 118 ASP A C 1
ATOM 879 O O . ASP A 1 118 ? -11.370 12.302 11.422 1.00 92.06 118 ASP A O 1
ATOM 883 N N . ALA A 1 119 ? -12.786 10.596 11.795 1.00 94.38 119 ALA A N 1
ATOM 884 C CA . ALA A 1 119 ? -11.765 9.558 11.937 1.00 94.38 119 ALA A CA 1
ATOM 885 C C . ALA A 1 119 ? -11.300 8.959 10.590 1.00 94.38 119 ALA A C 1
ATOM 887 O O . ALA A 1 119 ? -10.496 8.015 10.566 1.00 94.38 119 ALA A O 1
ATOM 888 N N . ARG A 1 120 ? -11.803 9.451 9.447 1.00 93.75 120 ARG A N 1
ATOM 889 C CA . ARG A 1 120 ? -11.420 8.916 8.136 1.00 93.75 120 ARG A CA 1
ATOM 890 C C . ARG A 1 120 ? -9.953 9.218 7.817 1.00 93.75 120 ARG A C 1
ATOM 892 O O . ARG A 1 120 ? -9.459 10.324 8.013 1.00 93.75 120 ARG A O 1
ATOM 899 N N . GLY A 1 121 ? -9.245 8.216 7.305 1.00 92.31 121 GLY A N 1
ATOM 900 C CA . GLY A 1 121 ? -7.822 8.286 6.979 1.00 92.31 121 GLY A CA 1
ATOM 901 C C . GLY A 1 121 ? -6.882 8.166 8.183 1.00 92.31 121 GLY A C 1
ATOM 902 O O . GLY A 1 121 ? -5.669 8.253 8.007 1.00 92.31 121 GLY A O 1
ATOM 903 N N . TRP A 1 122 ? -7.393 7.970 9.397 1.00 95.44 122 TRP A N 1
ATOM 904 C CA . TRP A 1 122 ? -6.548 7.682 10.552 1.00 95.44 122 TRP A CA 1
ATOM 905 C C . TRP A 1 122 ? -6.115 6.218 10.578 1.00 95.44 122 TRP A C 1
ATOM 907 O O . TRP A 1 122 ? -6.832 5.319 10.132 1.00 95.44 122 TRP A O 1
ATOM 917 N N . GLU A 1 123 ? -4.924 5.985 11.111 1.00 95.25 123 GLU A N 1
ATOM 918 C CA . GLU A 1 123 ? -4.325 4.663 11.256 1.00 95.25 123 GLU A CA 1
ATOM 919 C C . GLU A 1 123 ? -3.499 4.588 12.541 1.00 95.25 123 GLU A C 1
ATOM 921 O O . GLU A 1 123 ? -2.991 5.596 13.043 1.00 95.25 123 GLU A O 1
ATOM 926 N N . VAL A 1 124 ? -3.368 3.370 13.061 1.00 97.38 124 VAL A N 1
ATOM 927 C CA . VAL A 1 124 ? -2.501 3.039 14.188 1.00 97.38 124 VAL A CA 1
ATOM 928 C C . VAL A 1 124 ? -1.455 2.042 13.705 1.00 97.38 124 VAL A C 1
ATOM 930 O O . VAL A 1 124 ? -1.768 1.103 12.973 1.00 97.38 124 VAL A O 1
ATOM 933 N N . PHE A 1 125 ? -0.206 2.244 14.102 1.00 96.88 125 PHE A N 1
ATOM 934 C CA . PHE A 1 125 ? 0.904 1.366 13.762 1.00 96.88 125 PHE A CA 1
ATOM 935 C C . PHE A 1 125 ? 1.532 0.786 15.025 1.00 96.88 125 PHE A C 1
ATOM 937 O O . PHE A 1 125 ? 1.962 1.517 15.918 1.00 96.88 125 PHE A O 1
ATOM 944 N N . VAL A 1 126 ? 1.608 -0.541 15.066 1.00 96.50 126 VAL A N 1
ATOM 945 C CA . VAL A 1 126 ? 2.247 -1.311 16.134 1.00 96.50 126 VAL A CA 1
ATOM 946 C C . VAL A 1 126 ? 3.642 -1.716 15.644 1.00 96.50 126 VAL A C 1
ATOM 948 O O . VAL A 1 126 ? 3.732 -2.483 14.682 1.00 96.50 126 VAL A O 1
ATOM 951 N N . PRO A 1 127 ? 4.744 -1.239 16.252 1.00 94.94 127 PRO A N 1
ATOM 952 C CA . PRO A 1 127 ? 6.108 -1.427 15.748 1.00 94.94 127 PRO A CA 1
ATOM 953 C C . PRO A 1 127 ? 6.698 -2.807 16.104 1.00 94.94 127 PRO A C 1
ATOM 955 O O . PRO A 1 127 ? 7.867 -2.909 16.478 1.00 94.94 127 PRO A O 1
ATOM 958 N N . ARG A 1 128 ? 5.879 -3.863 16.035 1.00 93.75 128 ARG A N 1
ATOM 959 C CA . ARG A 1 128 ? 6.255 -5.263 16.266 1.00 93.75 128 ARG A CA 1
ATOM 960 C C . ARG A 1 128 ? 5.248 -6.216 15.625 1.00 93.75 128 ARG A C 1
ATOM 962 O O . ARG A 1 128 ? 4.192 -5.805 15.146 1.00 93.75 128 ARG A O 1
ATOM 969 N N . ALA A 1 129 ? 5.580 -7.503 15.626 1.00 94.88 129 ALA A N 1
ATOM 970 C CA . ALA A 1 129 ? 4.630 -8.551 15.283 1.00 94.88 129 ALA A CA 1
ATOM 971 C C . ALA A 1 129 ? 3.525 -8.647 16.350 1.00 94.88 129 ALA A C 1
ATOM 973 O O . ALA A 1 129 ? 3.759 -8.375 17.532 1.00 94.88 129 ALA A O 1
ATOM 974 N N . VAL A 1 130 ? 2.336 -9.070 15.929 1.00 96.50 130 VAL A N 1
ATOM 975 C CA . VAL A 1 130 ? 1.218 -9.388 16.822 1.00 96.50 130 VAL A CA 1
ATOM 976 C C . VAL A 1 130 ? 1.206 -10.890 17.052 1.00 96.50 130 VAL A C 1
ATOM 978 O O . VAL A 1 130 ? 1.218 -11.672 16.101 1.00 96.50 130 VAL A O 1
ATOM 981 N N . THR A 1 131 ? 1.195 -11.298 18.310 1.00 96.38 131 THR A N 1
ATOM 982 C CA . THR A 1 131 ? 1.227 -12.705 18.712 1.00 96.38 131 THR A CA 1
ATOM 983 C C . THR A 1 131 ? -0.103 -13.403 18.433 1.00 96.38 131 THR A C 1
ATOM 985 O O . THR A 1 131 ? -1.139 -12.775 18.204 1.00 96.38 131 THR A O 1
ATOM 988 N N . ARG A 1 132 ? -0.101 -14.738 18.483 1.00 96.12 132 ARG A N 1
ATOM 989 C CA . ARG A 1 132 ? -1.328 -15.538 18.371 1.00 96.12 132 ARG A CA 1
ATOM 990 C C . ARG A 1 132 ? -2.338 -15.184 19.470 1.00 96.12 132 ARG A C 1
ATOM 992 O O . ARG A 1 132 ? -3.527 -15.119 19.182 1.00 96.12 132 ARG A O 1
ATOM 999 N N . GLN A 1 133 ? -1.882 -14.966 20.704 1.00 96.88 133 GLN A N 1
ATOM 1000 C CA . GLN A 1 133 ? -2.744 -14.682 21.859 1.00 96.88 133 GLN A CA 1
ATOM 1001 C C . GLN A 1 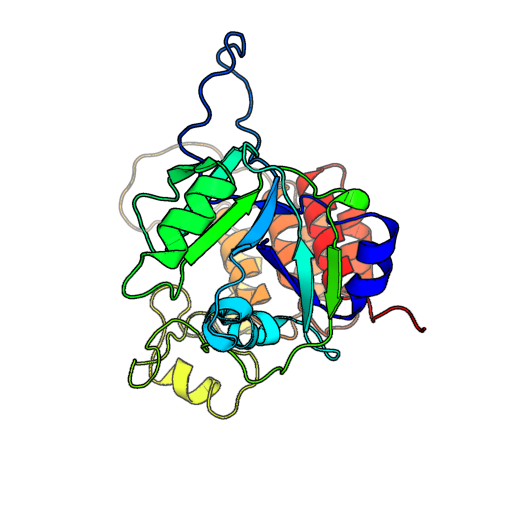133 ? -3.472 -13.337 21.729 1.00 96.88 133 GLN A C 1
ATOM 1003 O O . GLN A 1 133 ? -4.587 -13.181 22.221 1.00 96.88 133 GLN A O 1
ATOM 1008 N N . GLU A 1 134 ? -2.864 -12.379 21.034 1.00 97.69 134 GLU A N 1
ATOM 1009 C CA . GLU A 1 134 ? -3.455 -11.064 20.774 1.00 97.69 134 GLU A CA 1
ATOM 1010 C C . GLU A 1 134 ? -4.482 -11.094 19.632 1.00 97.69 134 GLU A C 1
ATOM 1012 O O . GLU A 1 134 ? -5.290 -10.170 19.503 1.00 97.69 134 GLU A O 1
ATOM 1017 N N . VAL A 1 135 ? -4.502 -12.152 18.811 1.00 97.69 135 VAL A N 1
ATOM 1018 C CA . VAL A 1 135 ? -5.540 -12.358 17.796 1.00 97.69 135 VAL A CA 1
ATOM 1019 C C . VAL A 1 135 ? -6.817 -12.836 18.480 1.00 97.69 135 VAL A C 1
ATOM 1021 O O . VAL A 1 135 ? -6.978 -14.005 18.818 1.00 97.69 135 VAL A O 1
ATOM 1024 N N . HIS A 1 136 ? -7.774 -11.925 18.634 1.00 97.19 136 HIS A N 1
ATOM 1025 C CA . HIS A 1 136 ? -9.051 -12.226 19.270 1.00 97.19 136 HIS A CA 1
ATOM 1026 C C . HIS A 1 136 ? -9.969 -13.056 18.361 1.00 97.19 136 HIS A C 1
ATOM 1028 O O . HIS A 1 136 ? -10.613 -13.996 18.820 1.00 97.19 136 HIS A O 1
ATOM 1034 N N . ARG A 1 137 ? -10.070 -12.696 17.073 1.00 96.19 137 ARG A N 1
ATOM 1035 C CA . ARG A 1 137 ? -10.871 -13.424 16.069 1.00 96.19 137 ARG A CA 1
ATOM 1036 C C . ARG A 1 137 ? -10.571 -12.958 14.648 1.00 96.19 137 ARG A C 1
ATOM 1038 O O . ARG A 1 137 ? -10.210 -11.805 14.436 1.00 96.19 137 ARG A O 1
ATOM 1045 N N . VAL A 1 138 ? -10.835 -13.827 13.673 1.00 96.31 138 VAL A N 1
ATOM 1046 C CA . VAL A 1 138 ? -10.796 -13.505 12.236 1.00 96.31 138 VAL A CA 1
ATOM 1047 C C . VAL A 1 138 ? -12.203 -13.620 11.659 1.00 96.31 138 VAL A C 1
ATOM 1049 O O . VAL A 1 138 ? -12.834 -14.665 11.821 1.00 96.31 138 VAL A O 1
ATOM 1052 N N . ARG A 1 139 ? -12.695 -12.571 10.992 1.00 94.56 139 ARG A N 1
ATOM 1053 C CA . ARG A 1 139 ? -14.055 -12.499 10.438 1.00 94.56 139 ARG A CA 1
ATOM 1054 C C . ARG A 1 139 ? -14.058 -12.125 8.960 1.00 94.56 139 ARG A C 1
ATOM 1056 O O . ARG A 1 139 ? -13.260 -11.302 8.515 1.00 94.56 139 ARG A O 1
ATOM 1063 N N . ALA A 1 140 ? -15.013 -12.693 8.228 1.00 93.50 140 ALA A N 1
ATOM 1064 C CA . ALA A 1 140 ? -15.395 -12.182 6.921 1.00 93.50 140 ALA A CA 1
ATOM 1065 C C . ALA A 1 140 ? -16.005 -10.780 7.068 1.00 93.50 140 ALA A C 1
ATOM 1067 O O . ALA A 1 140 ? -16.662 -10.472 8.067 1.00 93.50 140 ALA A O 1
ATOM 1068 N N . VAL A 1 141 ? -15.779 -9.932 6.070 1.00 93.88 141 VAL A N 1
ATOM 1069 C CA . VAL A 1 141 ? -16.235 -8.539 6.054 1.00 93.88 141 VAL A CA 1
ATOM 1070 C C . VAL A 1 141 ? -16.932 -8.216 4.742 1.00 93.88 141 VAL A C 1
ATOM 1072 O O . VAL A 1 141 ? -16.654 -8.823 3.705 1.00 93.88 141 VAL A O 1
ATOM 1075 N N . ARG A 1 142 ? -17.865 -7.260 4.784 1.00 89.88 142 ARG A N 1
ATOM 1076 C CA . ARG A 1 142 ? -18.566 -6.788 3.587 1.00 89.88 142 ARG A CA 1
ATOM 1077 C C . ARG A 1 142 ? -17.592 -5.980 2.736 1.00 89.88 142 ARG A C 1
ATOM 1079 O O . ARG A 1 142 ? -17.149 -4.916 3.157 1.00 89.88 142 ARG A O 1
ATOM 1086 N N . GLN A 1 143 ? -17.313 -6.454 1.522 1.00 88.75 143 GLN A N 1
ATOM 1087 C CA . GLN A 1 143 ? -16.275 -5.870 0.661 1.00 88.75 143 GLN A CA 1
ATOM 1088 C C . GLN A 1 143 ? -16.606 -4.461 0.127 1.00 88.75 143 GLN A C 1
ATOM 1090 O O . GLN A 1 143 ? -15.769 -3.790 -0.466 1.00 88.75 143 GLN A O 1
ATOM 1095 N N . VAL A 1 144 ? -17.836 -3.998 0.358 1.00 85.38 144 VAL A N 1
ATOM 1096 C CA . VAL A 1 144 ? -18.342 -2.692 -0.082 1.00 85.38 144 VAL A CA 1
ATOM 1097 C C . VAL A 1 144 ? -18.128 -1.573 0.944 1.00 85.38 144 VAL A C 1
ATOM 1099 O O . VAL A 1 144 ? -18.485 -0.432 0.672 1.00 85.38 144 VAL A O 1
ATOM 1102 N N . ALA A 1 145 ? -17.577 -1.873 2.125 1.00 87.00 145 ALA A N 1
ATOM 1103 C CA . ALA A 1 145 ? -17.366 -0.876 3.172 1.00 87.00 145 ALA A CA 1
ATOM 1104 C C . ALA A 1 145 ? -16.121 -0.006 2.928 1.00 87.00 145 ALA A C 1
ATOM 1106 O O . ALA A 1 145 ? -15.112 -0.461 2.388 1.00 87.00 145 ALA A O 1
ATOM 1107 N N . GLY A 1 146 ? -16.191 1.244 3.384 1.00 86.94 146 GLY A N 1
ATOM 1108 C CA . GLY A 1 146 ? -15.088 2.196 3.309 1.00 86.94 146 GLY A CA 1
ATOM 1109 C C . GLY A 1 146 ? -15.073 3.042 2.038 1.00 86.94 146 GLY A C 1
ATOM 1110 O O . GLY A 1 146 ? -15.994 3.022 1.217 1.00 86.94 146 GLY A O 1
ATOM 1111 N N . TRP A 1 147 ? -14.016 3.830 1.897 1.00 86.25 147 TRP A N 1
ATOM 1112 C CA . TRP A 1 147 ? -13.818 4.747 0.779 1.00 86.25 147 TRP A CA 1
ATOM 1113 C C . TRP A 1 147 ? -12.924 4.116 -0.298 1.00 86.25 147 TRP A C 1
ATOM 1115 O O . TRP A 1 147 ? -12.254 3.109 -0.074 1.00 86.25 147 TRP A O 1
ATOM 1125 N N . ARG A 1 148 ? -12.947 4.691 -1.503 1.00 77.88 148 ARG A N 1
ATOM 1126 C CA . ARG A 1 148 ? -12.095 4.293 -2.633 1.00 77.88 148 ARG A CA 1
ATOM 1127 C C . ARG A 1 148 ? -11.157 5.458 -2.945 1.00 77.88 148 ARG A C 1
ATOM 1129 O O . ARG A 1 148 ? -11.635 6.586 -3.004 1.00 77.88 148 ARG A O 1
ATOM 1136 N N . TYR A 1 149 ? -9.869 5.193 -3.151 1.00 76.06 149 TYR A N 1
ATOM 1137 C CA . TYR A 1 149 ? -8.786 6.164 -3.366 1.00 76.06 149 TYR A CA 1
ATOM 1138 C C . TYR A 1 149 ? -8.386 6.971 -2.125 1.00 76.06 149 TYR A C 1
ATOM 1140 O O . TYR A 1 149 ? -7.243 6.881 -1.687 1.00 76.06 149 TYR A O 1
ATOM 1148 N N . PHE A 1 150 ? -9.303 7.761 -1.567 1.00 81.94 150 PHE A N 1
ATOM 1149 C CA . PHE A 1 150 ? -9.113 8.551 -0.346 1.00 81.94 150 PHE A CA 1
ATOM 1150 C C . PHE A 1 150 ? -10.468 9.024 0.212 1.00 81.94 150 PHE A C 1
ATOM 1152 O O . PHE A 1 150 ? -11.469 8.989 -0.516 1.00 81.94 150 PHE A O 1
ATOM 1159 N N . PRO A 1 151 ? -10.548 9.458 1.488 1.00 83.69 151 PRO A N 1
ATOM 1160 C CA . PRO A 1 151 ? -11.741 10.128 2.006 1.00 83.69 151 PRO A CA 1
ATOM 1161 C C . PRO A 1 151 ? -12.131 11.315 1.116 1.00 83.69 151 PRO A C 1
ATOM 1163 O O . PRO A 1 151 ? -11.270 12.103 0.746 1.00 83.69 151 PRO A O 1
ATOM 1166 N N . ASP A 1 152 ? -13.413 11.429 0.763 1.00 82.69 152 ASP A N 1
ATOM 1167 C CA . ASP A 1 152 ? -13.952 12.502 -0.093 1.00 82.69 152 ASP A CA 1
ATOM 1168 C C . ASP A 1 152 ? -13.427 12.524 -1.542 1.00 82.69 152 ASP A C 1
ATOM 1170 O O . ASP A 1 152 ? -13.494 13.539 -2.225 1.00 82.69 152 ASP A O 1
ATOM 1174 N N . ALA A 1 153 ? -12.978 11.380 -2.075 1.00 80.81 153 ALA A N 1
ATOM 1175 C CA . ALA A 1 153 ? -12.568 11.267 -3.481 1.00 80.81 153 ALA A CA 1
ATOM 1176 C C . ALA A 1 153 ? -13.700 11.508 -4.504 1.00 80.81 153 ALA A C 1
ATOM 1178 O O . ALA A 1 153 ? -13.437 11.703 -5.692 1.00 80.81 153 ALA A O 1
ATOM 1179 N N . HIS A 1 154 ? -14.968 11.472 -4.083 1.00 77.75 154 HIS A N 1
ATOM 1180 C CA . HIS A 1 154 ? -16.095 11.750 -4.971 1.00 77.75 154 HIS A CA 1
ATOM 1181 C C . HIS A 1 154 ? -16.062 13.202 -5.467 1.00 77.75 154 HIS A C 1
ATOM 1183 O O . HIS A 1 154 ? -15.921 14.131 -4.685 1.00 77.75 154 HIS A O 1
ATOM 1189 N N . GLY A 1 155 ? -16.195 13.395 -6.783 1.00 79.19 155 GLY A N 1
ATOM 1190 C CA . GLY A 1 155 ? -16.117 14.720 -7.414 1.00 79.19 155 GLY A CA 1
ATOM 1191 C C . GLY A 1 155 ? -14.691 15.250 -7.601 1.00 79.19 155 GLY A C 1
ATOM 1192 O O . GLY A 1 155 ? -14.497 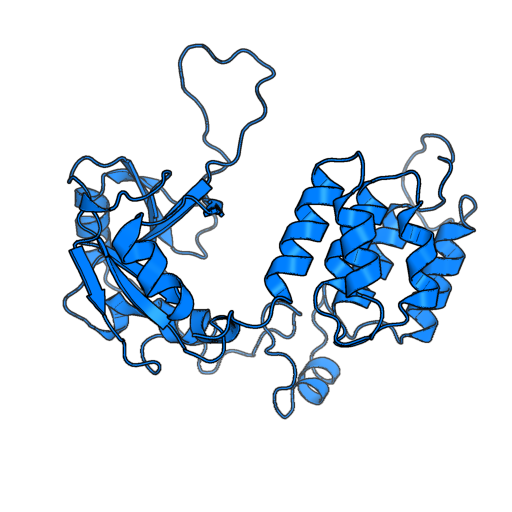16.214 -8.340 1.00 79.19 155 GLY A O 1
ATOM 1193 N N . VAL A 1 156 ? -13.681 14.598 -7.017 1.00 82.25 156 VAL A N 1
ATOM 1194 C CA . VAL A 1 156 ? -12.277 14.961 -7.215 1.00 82.25 156 VAL A CA 1
ATOM 1195 C C . VAL A 1 156 ? -11.762 14.350 -8.514 1.00 82.25 156 VAL A C 1
ATOM 1197 O O . VAL A 1 156 ? -12.037 13.199 -8.857 1.00 82.25 156 VAL A O 1
ATOM 1200 N N . THR A 1 157 ? -10.991 15.140 -9.259 1.00 81.06 157 THR A N 1
ATOM 1201 C CA . THR A 1 157 ? -10.311 14.656 -10.462 1.00 81.06 157 THR A CA 1
ATOM 1202 C C . THR A 1 157 ? -9.364 13.503 -10.097 1.00 81.06 157 THR A C 1
ATOM 1204 O O . THR A 1 157 ? -8.479 13.697 -9.265 1.00 81.06 157 THR A O 1
ATOM 1207 N N . PRO A 1 158 ? -9.500 12.317 -10.719 1.00 78.25 158 PRO A N 1
ATOM 1208 C CA . PRO A 1 158 ? -8.652 11.178 -10.397 1.00 78.25 158 PRO A CA 1
ATOM 1209 C C . PRO A 1 158 ? -7.200 11.449 -10.795 1.00 78.25 158 PRO A C 1
ATOM 1211 O O . PRO A 1 158 ? -6.922 11.919 -11.903 1.00 78.25 158 PRO A O 1
ATOM 1214 N N . CYS A 1 159 ? -6.276 11.103 -9.900 1.00 77.56 159 CYS A N 1
ATOM 1215 C CA . CYS A 1 159 ? -4.854 11.089 -10.205 1.00 77.56 159 CYS A CA 1
ATOM 1216 C C . CYS A 1 159 ? -4.554 9.992 -11.236 1.00 77.56 159 CYS A C 1
ATOM 1218 O O . CYS A 1 159 ? -5.017 8.856 -11.116 1.00 77.56 159 CYS A O 1
ATOM 1220 N N . THR A 1 160 ? -3.769 10.336 -12.254 1.00 80.19 160 THR A N 1
ATOM 1221 C CA . THR A 1 160 ? -3.402 9.443 -13.360 1.00 80.19 160 THR A CA 1
ATOM 1222 C C . THR A 1 160 ? -2.035 8.782 -13.187 1.00 80.19 160 THR A C 1
ATOM 1224 O O . THR A 1 160 ? -1.567 8.115 -14.112 1.00 80.19 160 THR A O 1
ATOM 1227 N N . CYS A 1 161 ? -1.411 8.934 -12.012 1.00 77.56 161 CYS A N 1
ATOM 1228 C CA . CYS A 1 161 ? -0.146 8.285 -11.682 1.00 77.56 161 CYS A CA 1
ATOM 1229 C C . CYS A 1 161 ? -0.297 6.758 -11.638 1.00 77.56 161 CYS A C 1
ATOM 1231 O O . CYS A 1 161 ? -1.390 6.230 -11.405 1.00 77.56 161 CYS A O 1
ATOM 1233 N N . ALA A 1 162 ? 0.802 6.033 -11.836 1.00 70.81 162 ALA A N 1
ATOM 1234 C CA . ALA A 1 162 ? 0.781 4.575 -11.920 1.00 70.81 162 ALA A CA 1
ATOM 1235 C C . ALA A 1 162 ? 0.309 3.897 -10.621 1.00 70.81 162 ALA A C 1
ATOM 1237 O O . ALA A 1 162 ? -0.221 2.790 -10.685 1.00 70.81 162 ALA A O 1
ATOM 1238 N N . GLY A 1 163 ? 0.470 4.562 -9.471 1.00 71.50 163 GLY A N 1
ATOM 1239 C CA . GLY A 1 163 ? -0.014 4.077 -8.175 1.00 71.50 163 GLY A CA 1
ATOM 1240 C C . GLY A 1 163 ? -1.507 4.323 -7.934 1.00 71.50 163 GLY A C 1
ATOM 1241 O O . GLY A 1 163 ? -2.174 3.519 -7.288 1.00 71.50 163 GLY A O 1
ATOM 1242 N N . CYS A 1 164 ? -2.069 5.411 -8.467 1.00 72.88 164 CYS A N 1
ATOM 1243 C CA . CYS A 1 164 ? -3.480 5.745 -8.265 1.00 72.88 164 CYS A CA 1
ATOM 1244 C C . CYS A 1 164 ? -4.402 5.064 -9.278 1.00 72.88 164 CYS A C 1
ATOM 1246 O O . CYS A 1 164 ? -5.556 4.790 -8.944 1.00 72.88 164 CYS A O 1
ATOM 1248 N N . VAL A 1 165 ? -3.927 4.755 -10.487 1.00 73.88 165 VAL A N 1
ATOM 1249 C CA . VAL A 1 165 ? -4.750 4.100 -11.513 1.00 73.88 165 VAL A CA 1
ATOM 1250 C C . VAL A 1 165 ? -4.858 2.596 -11.277 1.00 73.88 165 VAL A C 1
ATOM 1252 O O . VAL A 1 165 ? -3.871 1.907 -11.039 1.00 73.88 165 VAL A O 1
ATOM 1255 N N . VAL A 1 166 ? -6.066 2.047 -11.401 1.00 69.44 166 VAL A N 1
ATOM 1256 C CA . VAL A 1 166 ? -6.230 0.592 -11.502 1.00 69.44 166 VAL A CA 1
ATOM 1257 C C . VAL A 1 166 ? -5.900 0.175 -12.935 1.00 69.44 166 VAL A C 1
ATOM 1259 O O . VAL A 1 166 ? -6.413 0.732 -13.911 1.00 69.44 166 VAL A O 1
ATOM 1262 N N . ARG A 1 167 ? -5.012 -0.810 -13.081 1.00 68.62 167 ARG A N 1
ATOM 1263 C CA . ARG A 1 167 ? -4.601 -1.308 -14.398 1.00 68.62 167 ARG A CA 1
ATOM 1264 C C . ARG A 1 167 ? -5.779 -1.979 -15.107 1.00 68.62 167 ARG A C 1
ATOM 1266 O O . ARG A 1 167 ? -6.434 -2.843 -14.541 1.00 68.62 167 ARG A O 1
ATOM 1273 N N . GLY A 1 168 ? -5.998 -1.618 -16.371 1.00 67.62 168 GLY A N 1
ATOM 1274 C CA . GLY A 1 168 ? -6.993 -2.274 -17.226 1.00 67.62 168 GLY A CA 1
ATOM 1275 C C . GLY A 1 168 ? -8.437 -1.815 -17.015 1.00 67.62 168 GLY A C 1
ATOM 1276 O O . GLY A 1 168 ? -9.326 -2.363 -17.657 1.00 67.62 168 GLY A O 1
ATOM 1277 N N . GLU A 1 169 ? -8.686 -0.800 -16.181 1.00 74.12 169 GLU A N 1
ATOM 1278 C CA . GLU A 1 169 ? -10.028 -0.225 -16.074 1.00 74.12 169 GLU A CA 1
ATOM 1279 C C . GLU A 1 169 ? -10.477 0.402 -17.395 1.00 74.12 169 GLU A C 1
ATOM 1281 O O . GLU A 1 169 ? -9.690 1.015 -18.133 1.00 74.12 169 GLU A O 1
ATOM 1286 N N . TYR A 1 170 ? -11.772 0.268 -17.672 1.00 76.69 170 TYR A N 1
ATOM 1287 C CA . TYR A 1 170 ? -12.415 0.902 -18.812 1.00 76.69 170 TYR A CA 1
ATOM 1288 C C . TYR A 1 170 ? -12.128 2.414 -18.819 1.00 76.69 170 TYR A C 1
ATOM 1290 O O . TYR A 1 170 ? -12.242 3.092 -17.802 1.00 76.69 170 TYR A O 1
ATOM 1298 N N . GLY A 1 171 ? -11.700 2.950 -19.965 1.00 77.25 171 GLY A N 1
ATOM 1299 C CA . GLY A 1 171 ? -11.374 4.374 -20.116 1.00 77.25 171 GLY A CA 1
ATOM 1300 C C . GLY A 1 171 ? -10.030 4.831 -19.520 1.00 77.25 171 GLY A C 1
ATOM 1301 O O . GLY A 1 171 ? -9.625 5.963 -19.784 1.00 77.25 171 GLY A O 1
ATOM 1302 N N . SER A 1 172 ? -9.283 3.976 -18.808 1.00 77.69 172 SER A N 1
ATOM 1303 C CA . SER A 1 172 ? -7.996 4.338 -18.172 1.00 77.69 172 SER A CA 1
ATOM 1304 C C . SER A 1 172 ? -6.927 4.829 -19.161 1.00 77.69 172 SER A C 1
ATOM 1306 O O . SER A 1 172 ? -6.142 5.726 -18.847 1.00 77.69 172 SER A O 1
ATOM 1308 N N . ARG A 1 173 ? -6.897 4.281 -20.385 1.00 75.38 173 ARG A N 1
ATOM 1309 C CA . ARG A 1 173 ? -6.028 4.767 -21.471 1.00 75.38 173 ARG A CA 1
ATOM 1310 C C . ARG A 1 173 ? -6.374 6.208 -21.851 1.00 75.38 173 ARG A C 1
ATOM 1312 O O . ARG A 1 173 ? -5.507 7.072 -21.781 1.00 75.38 173 ARG A O 1
ATOM 1319 N N . ARG A 1 174 ? -7.648 6.464 -22.169 1.00 80.88 174 ARG A N 1
ATOM 1320 C CA . ARG A 1 174 ? -8.147 7.788 -22.571 1.00 80.88 174 ARG A CA 1
ATOM 1321 C C . ARG A 1 174 ? -7.950 8.825 -21.464 1.00 80.88 174 ARG A C 1
ATOM 1323 O O . ARG A 1 174 ? -7.635 9.973 -21.754 1.00 80.88 174 ARG A O 1
ATOM 1330 N N . LEU A 1 175 ? -8.118 8.426 -20.202 1.00 81.31 175 LEU A N 1
ATOM 1331 C CA . LEU A 1 175 ? -7.882 9.291 -19.048 1.00 81.31 175 LEU A CA 1
ATOM 1332 C C . LEU A 1 175 ? -6.410 9.731 -18.961 1.00 81.31 175 LEU A C 1
ATOM 1334 O O . LEU A 1 175 ? -6.158 10.921 -18.803 1.00 81.31 175 LEU A O 1
ATOM 1338 N N . ARG A 1 176 ? -5.451 8.808 -19.122 1.00 78.69 176 ARG A N 1
ATOM 1339 C CA . ARG A 1 176 ? -4.009 9.125 -19.108 1.00 78.69 176 ARG A CA 1
ATOM 1340 C C . ARG A 1 176 ? -3.570 9.975 -20.297 1.00 78.69 176 ARG A C 1
ATOM 1342 O O . ARG A 1 176 ? -2.740 10.858 -20.131 1.00 78.69 176 ARG A O 1
ATOM 1349 N N . GLU A 1 177 ? -4.140 9.726 -21.473 1.00 78.38 177 GLU A N 1
ATOM 1350 C CA . GLU A 1 177 ? -3.883 10.534 -22.672 1.00 78.38 177 GLU A CA 1
ATOM 1351 C C . GLU A 1 177 ? -4.407 11.970 -22.503 1.00 78.38 177 GLU A C 1
ATOM 1353 O O . GLU A 1 177 ? -3.728 12.920 -22.874 1.00 78.38 177 GLU A O 1
ATOM 1358 N N . ARG A 1 178 ? -5.589 12.147 -21.894 1.00 83.88 178 ARG A N 1
ATOM 1359 C CA . ARG A 1 178 ? -6.178 13.474 -21.631 1.00 83.88 178 ARG A CA 1
ATOM 1360 C C . ARG A 1 178 ? -5.537 14.211 -20.460 1.00 83.88 178 ARG A C 1
ATOM 1362 O O . ARG A 1 178 ? -5.594 15.435 -20.418 1.00 83.88 178 ARG A O 1
ATOM 1369 N N . ARG A 1 179 ? -5.018 13.475 -19.477 1.00 80.50 179 ARG A N 1
ATOM 1370 C CA . ARG A 1 179 ? -4.440 14.018 -18.242 1.00 80.50 179 ARG A CA 1
ATOM 1371 C C . ARG A 1 179 ? -3.123 13.310 -17.918 1.00 80.50 179 ARG A C 1
ATOM 1373 O O . ARG A 1 179 ? -3.100 12.460 -17.025 1.00 80.50 179 ARG A O 1
ATOM 1380 N N . PRO A 1 180 ? -2.033 13.631 -18.634 1.00 80.31 180 PRO A N 1
ATOM 1381 C CA . PRO A 1 180 ? -0.701 13.152 -18.288 1.00 80.31 180 PRO A CA 1
ATOM 1382 C C . PRO A 1 180 ? -0.352 13.521 -16.845 1.00 80.31 180 PRO A C 1
ATOM 1384 O O . PRO A 1 180 ? -0.463 14.684 -16.461 1.00 80.31 180 PRO A O 1
ATOM 1387 N N . HIS A 1 181 ? 0.064 12.547 -16.037 1.00 79.88 181 HIS A N 1
ATOM 1388 C CA . HIS A 1 181 ? 0.615 12.855 -14.721 1.00 79.88 181 HIS A CA 1
ATOM 1389 C C . HIS A 1 181 ? 2.005 13.497 -14.894 1.00 79.88 181 HIS A C 1
ATOM 1391 O O . HIS A 1 181 ? 2.768 13.013 -15.723 1.00 79.88 181 HIS A O 1
ATOM 1397 N N . PRO A 1 182 ? 2.401 14.525 -14.127 1.00 72.56 182 PRO A N 1
ATOM 1398 C CA . PRO A 1 182 ? 3.711 15.161 -14.302 1.00 72.56 182 PRO A CA 1
ATOM 1399 C C . PRO A 1 182 ? 4.904 14.207 -14.123 1.00 72.56 182 PRO A C 1
ATOM 1401 O O . PRO A 1 182 ? 5.916 14.359 -14.794 1.00 72.56 182 PRO A O 1
ATOM 1404 N N . TRP A 1 183 ? 4.791 13.219 -13.227 1.00 66.69 183 TRP A N 1
ATOM 1405 C CA . TRP A 1 183 ? 5.895 12.295 -12.891 1.00 66.69 183 TRP A CA 1
ATOM 1406 C C . TRP A 1 183 ? 5.764 10.911 -13.542 1.00 66.69 183 TRP A C 1
ATOM 1408 O O . TRP A 1 183 ? 6.729 10.153 -13.611 1.00 66.69 183 TRP A O 1
ATOM 1418 N N . ASP A 1 184 ? 4.556 10.606 -14.025 1.00 70.06 184 ASP A N 1
ATOM 1419 C CA . ASP A 1 184 ? 4.147 9.301 -14.564 1.00 70.06 184 ASP A CA 1
ATOM 1420 C C . ASP A 1 184 ? 3.413 9.480 -15.909 1.00 70.06 184 ASP A C 1
ATOM 1422 O O . ASP A 1 184 ? 2.540 8.690 -16.280 1.00 70.06 184 ASP A O 1
ATOM 1426 N N . GLY A 1 185 ? 3.711 10.583 -16.608 1.00 65.06 185 GLY A N 1
ATOM 1427 C CA . GLY A 1 185 ? 3.124 10.960 -17.896 1.00 65.06 185 GLY A CA 1
ATOM 1428 C C . GLY A 1 185 ? 3.300 9.845 -18.923 1.00 65.06 185 GLY A C 1
ATOM 1429 O O . GLY A 1 185 ? 4.080 8.925 -18.679 1.00 65.06 185 GLY A O 1
ATOM 1430 N N . PRO A 1 186 ? 2.541 9.857 -20.037 1.00 68.38 186 PRO A N 1
ATOM 1431 C CA . PRO A 1 186 ? 2.300 8.663 -20.841 1.00 68.38 186 PRO A CA 1
ATOM 1432 C C . PRO A 1 186 ? 3.610 7.908 -21.100 1.00 68.38 186 PRO A C 1
ATOM 1434 O O . PRO A 1 186 ? 4.555 8.507 -21.621 1.00 68.38 186 PRO A O 1
ATOM 1437 N N . PRO A 1 187 ? 3.694 6.623 -20.701 1.00 72.62 187 PRO A N 1
ATOM 1438 C CA . PRO A 1 187 ? 4.961 5.912 -20.684 1.00 72.62 187 PRO A CA 1
ATOM 1439 C C . PRO A 1 187 ? 5.563 5.922 -22.093 1.00 72.62 187 PRO A C 1
ATOM 1441 O O . PRO A 1 187 ? 4.823 5.641 -23.049 1.00 72.62 187 PRO A O 1
ATOM 1444 N N . PRO A 1 188 ? 6.875 6.195 -22.251 1.00 82.06 188 PRO A N 1
ATOM 1445 C CA . PRO A 1 188 ? 7.490 6.254 -23.569 1.00 82.06 188 PRO A CA 1
ATOM 1446 C C . PRO A 1 188 ? 7.210 4.966 -24.358 1.00 82.06 188 PRO A C 1
ATOM 1448 O O . PRO A 1 188 ? 7.170 3.883 -23.755 1.00 82.06 188 PRO A O 1
ATOM 1451 N N . PRO A 1 189 ? 7.000 5.032 -25.688 1.00 84.31 189 PRO A N 1
ATOM 1452 C CA . PRO A 1 189 ? 6.738 3.849 -26.504 1.00 84.31 189 PRO A CA 1
ATOM 1453 C C . PRO A 1 189 ? 7.806 2.758 -26.300 1.00 84.31 189 PRO A C 1
ATOM 1455 O O . PRO A 1 189 ? 8.973 3.100 -26.099 1.00 84.31 189 PRO A O 1
ATOM 1458 N N . PRO A 1 190 ? 7.467 1.455 -26.402 1.00 85.38 190 PRO A N 1
ATOM 1459 C CA . PRO A 1 190 ? 8.422 0.370 -26.151 1.00 85.38 190 PRO A CA 1
ATOM 1460 C C . PRO A 1 190 ? 9.733 0.502 -26.934 1.00 85.38 190 PRO A C 1
ATOM 1462 O O . PRO A 1 190 ? 10.805 0.328 -26.367 1.00 85.38 190 PRO A O 1
ATOM 1465 N N . GLY A 1 191 ? 9.658 0.885 -28.214 1.00 86.44 191 GLY A N 1
ATOM 1466 C CA . GLY A 1 191 ? 10.848 1.096 -29.044 1.00 86.44 191 GLY A CA 1
ATOM 1467 C C . GLY A 1 191 ? 11.727 2.260 -28.573 1.00 86.44 191 GLY A C 1
ATOM 1468 O O . GLY A 1 191 ? 12.942 2.202 -28.710 1.00 86.44 191 GLY A O 1
ATOM 1469 N N . VAL A 1 192 ? 11.144 3.302 -27.969 1.00 89.75 192 VAL A N 1
ATOM 1470 C CA . VAL A 1 192 ? 11.912 4.401 -27.361 1.00 89.75 192 VAL A CA 1
ATOM 1471 C C . VAL A 1 192 ? 12.622 3.917 -26.100 1.00 89.75 192 VAL A C 1
ATOM 1473 O O . VAL A 1 192 ? 13.799 4.215 -25.933 1.00 89.75 192 VAL A O 1
ATOM 1476 N N . LEU A 1 193 ? 11.943 3.144 -25.246 1.00 89.69 193 LEU A N 1
ATOM 1477 C CA . LEU A 1 193 ? 12.542 2.589 -24.027 1.00 89.69 193 LEU A CA 1
ATOM 1478 C C . LEU A 1 193 ? 13.698 1.639 -24.339 1.00 89.69 193 LEU A C 1
ATOM 1480 O O . LEU A 1 193 ? 14.761 1.775 -23.749 1.00 89.69 193 LEU A O 1
ATOM 1484 N N . LEU A 1 194 ? 13.529 0.738 -25.309 1.00 91.88 194 LEU A N 1
ATOM 1485 C CA . LEU A 1 194 ? 14.601 -0.167 -25.731 1.00 91.88 194 LEU A CA 1
ATOM 1486 C C . LEU A 1 194 ? 15.816 0.592 -26.266 1.00 91.88 194 LEU A C 1
ATOM 1488 O O . LEU A 1 194 ? 16.937 0.303 -25.861 1.00 91.88 194 LEU A O 1
ATOM 1492 N N . ARG A 1 195 ? 15.597 1.626 -27.088 1.00 91.25 195 ARG A N 1
ATOM 1493 C CA . ARG A 1 195 ? 16.689 2.495 -27.547 1.00 91.25 195 ARG A CA 1
ATOM 1494 C C . ARG A 1 195 ? 17.376 3.232 -26.399 1.00 91.25 195 ARG A C 1
ATOM 1496 O O . ARG A 1 195 ? 18.587 3.390 -26.454 1.00 91.25 195 ARG A O 1
ATOM 1503 N N . ARG A 1 196 ? 16.638 3.665 -25.367 1.00 91.75 196 ARG A N 1
ATOM 1504 C CA . ARG A 1 196 ? 17.221 4.280 -24.159 1.00 91.75 196 ARG A CA 1
ATOM 1505 C C . ARG A 1 196 ? 18.074 3.288 -23.376 1.00 91.75 196 ARG A C 1
ATOM 1507 O O . ARG A 1 196 ? 19.182 3.643 -23.009 1.00 91.75 196 ARG A O 1
ATOM 1514 N N . VAL A 1 197 ? 17.601 2.055 -23.181 1.00 90.88 197 VAL A N 1
ATOM 1515 C CA . VAL A 1 197 ? 18.379 0.987 -22.528 1.00 90.88 197 VAL A CA 1
ATOM 1516 C C . VAL A 1 197 ? 19.660 0.704 -23.313 1.00 90.88 197 VAL A C 1
ATOM 1518 O O . VAL A 1 197 ? 20.748 0.723 -22.753 1.00 90.88 197 VAL A O 1
ATOM 1521 N N . GLU A 1 198 ? 19.555 0.516 -24.629 1.00 89.56 198 GLU A N 1
ATOM 1522 C CA . GLU A 1 198 ? 20.715 0.295 -25.499 1.00 89.56 198 GLU A CA 1
ATOM 1523 C C . GLU A 1 198 ? 21.683 1.478 -25.507 1.00 89.56 198 GLU A C 1
ATOM 1525 O O . GLU A 1 198 ? 22.892 1.276 -25.593 1.00 89.56 198 GLU A O 1
ATOM 1530 N N . ALA A 1 199 ? 21.171 2.710 -25.475 1.00 86.38 199 ALA A N 1
ATOM 1531 C CA . ALA A 1 199 ? 21.991 3.910 -25.406 1.00 86.38 199 ALA A CA 1
ATOM 1532 C C . ALA A 1 199 ? 22.685 4.033 -24.048 1.00 86.38 199 ALA A C 1
ATOM 1534 O O . ALA A 1 199 ? 23.870 4.318 -24.032 1.00 86.38 199 ALA A O 1
ATOM 1535 N N . ALA A 1 200 ? 22.000 3.758 -22.938 1.00 87.50 200 ALA A N 1
ATOM 1536 C CA . ALA A 1 200 ? 22.569 3.830 -21.595 1.00 87.50 200 ALA A CA 1
ATOM 1537 C C . ALA A 1 200 ? 23.628 2.740 -21.352 1.00 87.50 200 ALA A C 1
ATOM 1539 O O . ALA A 1 200 ? 24.672 3.034 -20.781 1.00 87.50 200 ALA A O 1
ATOM 1540 N N . MET A 1 201 ? 23.430 1.524 -21.883 1.00 83.69 201 MET A N 1
ATOM 1541 C CA . MET A 1 201 ? 24.455 0.465 -21.862 1.00 83.69 201 MET A CA 1
ATOM 1542 C C . MET A 1 201 ? 25.701 0.828 -22.686 1.00 83.69 201 MET A C 1
ATOM 1544 O O . MET A 1 201 ? 26.810 0.440 -22.333 1.00 83.69 201 MET A O 1
ATOM 1548 N N . ARG A 1 202 ? 25.531 1.552 -23.804 1.00 81.69 202 ARG A N 1
ATOM 1549 C CA . ARG A 1 202 ? 26.642 2.031 -24.653 1.00 81.69 202 ARG A CA 1
ATOM 1550 C C . ARG A 1 202 ? 27.269 3.330 -24.137 1.00 81.69 202 ARG A C 1
ATOM 1552 O O . ARG A 1 202 ? 28.415 3.637 -24.448 1.00 81.69 202 ARG A O 1
ATOM 1559 N N . GLY A 1 203 ? 26.489 4.115 -23.407 1.00 61.12 203 GLY A N 1
ATOM 1560 C CA . GLY A 1 203 ? 26.723 5.511 -23.086 1.00 61.12 203 GLY A CA 1
ATOM 1561 C C . GLY A 1 203 ? 27.366 5.689 -21.723 1.00 61.12 203 GLY A C 1
ATOM 1562 O O . GLY A 1 203 ? 26.725 6.152 -20.792 1.00 61.12 203 GLY A O 1
ATOM 1563 N N . GLY A 1 204 ? 28.664 5.406 -21.659 1.00 51.81 204 GLY A N 1
ATOM 1564 C CA . GLY A 1 204 ? 29.609 6.172 -20.840 1.00 51.81 204 GLY A CA 1
ATOM 1565 C C . GLY A 1 204 ? 30.096 7.447 -21.553 1.00 51.81 204 GLY A C 1
ATOM 1566 O O . GLY A 1 204 ? 31.098 8.027 -21.152 1.00 51.81 20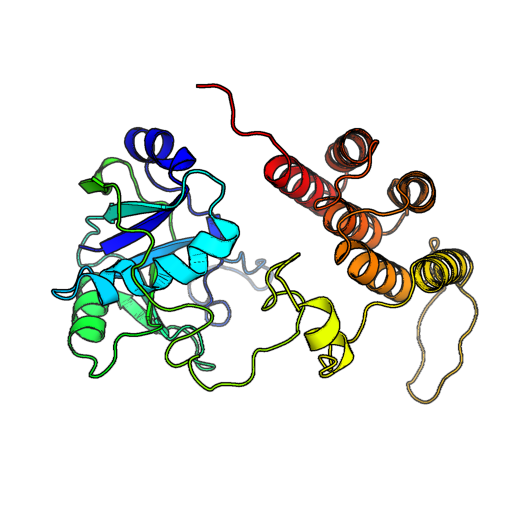4 GLY A O 1
ATOM 1567 N N . ALA A 1 205 ? 29.428 7.877 -22.632 1.00 42.62 205 ALA A N 1
ATOM 1568 C CA . ALA A 1 205 ? 29.797 9.050 -23.418 1.00 42.62 205 ALA A CA 1
ATOM 1569 C C . ALA A 1 205 ? 28.556 9.867 -23.826 1.00 42.62 205 ALA A C 1
ATOM 1571 O O . ALA A 1 205 ? 27.855 9.522 -24.772 1.00 42.62 205 ALA A O 1
ATOM 1572 N N . GLY A 1 206 ? 28.333 10.973 -23.110 1.00 39.47 206 GLY A N 1
ATOM 1573 C CA . GLY A 1 206 ? 27.783 12.217 -23.655 1.00 39.47 206 GLY A CA 1
ATOM 1574 C C . GLY A 1 206 ? 26.280 12.301 -23.940 1.00 39.47 206 GLY A C 1
ATOM 1575 O O . GLY A 1 206 ? 25.820 11.997 -25.035 1.00 39.47 206 GLY A O 1
ATOM 1576 N N . VAL A 1 207 ? 25.560 12.971 -23.040 1.00 37.41 207 VAL A N 1
ATOM 1577 C CA . VAL A 1 207 ? 24.658 14.057 -23.455 1.00 37.41 207 VAL A CA 1
ATOM 1578 C C . VAL A 1 207 ? 24.994 15.275 -22.602 1.00 37.41 207 VAL A C 1
ATOM 1580 O O . VAL A 1 207 ? 24.636 15.355 -21.431 1.00 37.41 207 VAL A O 1
ATOM 1583 N N . ALA A 1 208 ? 25.752 16.206 -23.183 1.00 39.47 208 ALA A N 1
ATOM 1584 C CA . ALA A 1 208 ? 25.940 17.530 -22.614 1.00 39.47 208 ALA A CA 1
ATOM 1585 C C . ALA A 1 208 ? 24.605 18.284 -22.702 1.00 39.47 208 ALA A C 1
ATOM 1587 O O . ALA A 1 208 ? 24.089 18.521 -23.793 1.00 39.47 208 ALA A O 1
ATOM 1588 N N . GLY A 1 209 ? 24.050 18.640 -21.545 1.00 32.03 209 GLY A N 1
ATOM 1589 C CA . GLY A 1 209 ? 22.821 19.414 -21.417 1.00 32.03 209 GLY A CA 1
ATOM 1590 C C . GLY A 1 209 ? 22.801 20.188 -20.102 1.00 32.03 209 GLY A C 1
ATOM 1591 O O . GLY A 1 209 ? 22.273 19.702 -19.115 1.00 32.03 209 GLY A O 1
ATOM 1592 N N . ALA A 1 210 ? 23.414 21.375 -20.142 1.00 33.38 210 ALA A N 1
ATOM 1593 C CA . ALA A 1 210 ? 23.261 22.544 -19.268 1.00 33.38 210 ALA A CA 1
ATOM 1594 C C . ALA A 1 210 ? 23.217 22.348 -17.731 1.00 33.38 210 ALA A C 1
ATOM 1596 O O . ALA A 1 210 ? 22.154 22.216 -17.136 1.00 33.38 210 ALA A O 1
ATOM 1597 N N . GLY A 1 211 ? 24.381 22.557 -17.097 1.00 31.95 211 GLY A N 1
ATOM 1598 C CA . GLY A 1 211 ? 24.482 23.224 -15.790 1.00 31.95 211 GLY A CA 1
ATOM 1599 C C . GLY A 1 211 ? 24.702 22.328 -14.568 1.00 31.95 211 GLY A C 1
ATOM 1600 O O . GLY A 1 211 ? 23.753 21.965 -13.886 1.00 31.95 211 GLY A O 1
ATOM 1601 N N . GLY A 1 212 ? 25.965 22.062 -14.224 1.00 29.16 212 GLY A N 1
ATOM 1602 C CA . GLY A 1 212 ? 26.350 21.487 -12.928 1.00 29.16 212 GLY A CA 1
ATOM 1603 C C . GLY A 1 212 ? 27.779 20.951 -12.943 1.00 29.16 212 GLY A C 1
ATOM 1604 O O . GLY A 1 212 ? 28.155 20.246 -13.870 1.00 29.16 212 GLY A O 1
ATOM 1605 N N . ALA A 1 213 ? 28.584 21.344 -11.957 1.00 30.44 213 ALA A N 1
ATOM 1606 C CA . ALA A 1 213 ? 30.028 21.131 -11.882 1.00 30.44 213 ALA A CA 1
ATOM 1607 C C . ALA A 1 213 ? 30.432 19.648 -11.745 1.00 30.44 213 ALA A C 1
ATOM 1609 O O . ALA A 1 213 ? 29.650 18.815 -11.299 1.00 30.44 213 ALA A O 1
ATOM 1610 N N . GLY A 1 214 ? 31.658 19.334 -12.171 1.00 32.88 214 GLY A N 1
ATOM 1611 C CA . GLY A 1 214 ? 32.116 17.980 -12.486 1.00 32.88 214 GLY A CA 1
ATOM 1612 C C . GLY A 1 214 ? 32.367 17.007 -11.323 1.00 32.88 214 GLY A C 1
ATOM 1613 O O . GLY A 1 214 ? 32.629 17.410 -10.193 1.00 32.88 214 GLY A O 1
ATOM 1614 N N . GLY A 1 215 ? 32.405 15.716 -11.694 1.00 27.95 215 GLY A N 1
ATOM 1615 C CA . GLY A 1 215 ? 33.137 14.609 -11.044 1.00 27.95 215 GLY A CA 1
ATOM 1616 C C . GLY A 1 215 ? 32.315 13.314 -10.861 1.00 27.95 215 GLY A C 1
ATOM 1617 O O . GLY A 1 215 ? 31.105 13.418 -10.686 1.00 27.95 215 GLY A O 1
ATOM 1618 N N . PRO A 1 216 ? 32.913 12.100 -10.773 1.00 43.12 216 PRO A N 1
ATOM 1619 C CA . PRO A 1 216 ? 34.073 11.511 -11.458 1.00 43.12 216 PRO A CA 1
ATOM 1620 C C . PRO A 1 216 ? 33.680 10.326 -12.392 1.00 43.12 216 PRO A C 1
ATOM 1622 O O . PRO A 1 216 ? 32.597 9.769 -12.280 1.00 43.12 216 PRO A O 1
ATOM 1625 N N . GLY A 1 217 ? 34.603 9.914 -13.272 1.00 40.22 217 GLY A N 1
ATOM 1626 C CA . GLY A 1 217 ? 34.840 8.521 -13.703 1.00 40.22 217 GLY A CA 1
ATOM 1627 C C . GLY A 1 217 ? 33.687 7.683 -14.281 1.00 40.22 217 GLY A C 1
ATOM 1628 O O . GLY A 1 217 ? 32.829 7.185 -13.562 1.00 40.22 217 GLY A O 1
ATOM 1629 N N . THR A 1 218 ? 33.766 7.386 -15.579 1.00 52.44 218 THR A N 1
ATOM 1630 C CA . THR A 1 218 ? 33.022 6.307 -16.250 1.00 52.44 218 THR A CA 1
ATOM 1631 C C . THR A 1 218 ? 33.182 4.971 -15.517 1.00 52.44 218 THR A C 1
ATOM 1633 O O . THR A 1 218 ? 34.222 4.318 -15.629 1.00 52.44 218 THR A O 1
ATOM 1636 N N . ALA A 1 219 ? 32.150 4.558 -14.783 1.00 49.47 219 ALA A N 1
ATOM 1637 C CA . ALA A 1 219 ? 32.073 3.228 -14.197 1.00 49.47 219 ALA A CA 1
ATOM 1638 C C . ALA A 1 219 ? 31.829 2.172 -15.298 1.00 49.47 219 ALA A C 1
ATOM 1640 O O . ALA A 1 219 ? 31.090 2.439 -16.254 1.00 49.47 219 ALA A O 1
ATOM 1641 N N . PRO A 1 220 ? 32.415 0.965 -15.192 1.00 56.28 220 PRO A N 1
ATOM 1642 C CA . PRO A 1 220 ? 32.036 -0.148 -16.056 1.00 56.28 220 PRO A CA 1
ATOM 1643 C C . PRO A 1 220 ? 30.535 -0.427 -15.877 1.00 56.28 220 PRO A C 1
ATOM 1645 O O . PRO A 1 220 ? 30.078 -0.614 -14.753 1.00 56.28 220 PRO A O 1
ATOM 1648 N N . GLY A 1 221 ? 29.764 -0.421 -16.970 1.00 65.44 221 GLY A N 1
ATOM 1649 C CA . GLY A 1 221 ? 28.312 -0.678 -16.950 1.00 65.44 221 GLY A CA 1
ATOM 1650 C C . GLY A 1 221 ? 27.443 0.355 -17.682 1.00 65.44 221 GLY A C 1
ATOM 1651 O O . GLY A 1 221 ? 26.324 0.038 -18.070 1.00 65.44 221 GLY A O 1
ATOM 1652 N N . GLY A 1 222 ? 27.965 1.552 -17.965 1.00 79.31 222 GLY A N 1
ATOM 1653 C CA . GLY A 1 222 ? 27.200 2.612 -18.634 1.00 79.31 222 GLY A CA 1
ATOM 1654 C C . GLY A 1 222 ? 26.412 3.491 -17.656 1.00 79.31 222 GLY A C 1
ATOM 1655 O O . GLY A 1 222 ? 26.714 3.534 -16.463 1.00 79.31 222 GLY A O 1
ATOM 1656 N N . ASP A 1 223 ? 25.424 4.233 -18.157 1.00 87.44 223 ASP A N 1
ATOM 1657 C CA . ASP A 1 223 ? 24.636 5.171 -17.348 1.00 87.44 223 ASP A CA 1
ATOM 1658 C C . ASP A 1 223 ? 23.587 4.433 -16.496 1.00 87.44 223 ASP A C 1
ATOM 1660 O O . ASP A 1 223 ? 22.467 4.146 -16.933 1.00 87.44 223 ASP A O 1
ATOM 1664 N N . VAL A 1 224 ? 23.966 4.137 -15.250 1.00 89.12 224 VAL A N 1
ATOM 1665 C CA . VAL A 1 224 ? 23.123 3.457 -14.256 1.00 89.12 224 VAL A CA 1
ATOM 1666 C C . VAL A 1 224 ? 21.812 4.201 -14.007 1.00 89.12 224 VAL A C 1
ATOM 1668 O O . VAL A 1 224 ? 20.760 3.569 -13.912 1.00 89.12 224 VAL A O 1
ATOM 1671 N N . ALA A 1 225 ? 21.842 5.533 -13.918 1.00 86.19 225 ALA A N 1
ATOM 1672 C CA . ALA A 1 225 ? 20.644 6.317 -13.632 1.00 86.19 225 ALA A CA 1
ATOM 1673 C C . ALA A 1 225 ? 19.648 6.232 -14.797 1.00 86.19 225 ALA A C 1
ATOM 1675 O O . ALA A 1 225 ? 18.457 5.989 -14.581 1.00 86.19 225 ALA A O 1
ATOM 1676 N N . ALA A 1 226 ? 20.140 6.346 -16.034 1.00 87.00 226 ALA A N 1
ATOM 1677 C CA . ALA A 1 226 ? 19.317 6.191 -17.227 1.00 87.00 226 ALA A CA 1
ATOM 1678 C C . ALA A 1 226 ? 18.781 4.758 -17.397 1.00 87.00 226 ALA A C 1
ATOM 1680 O O . ALA A 1 226 ? 17.635 4.581 -17.823 1.00 87.00 226 ALA A O 1
ATOM 1681 N N . LEU A 1 227 ? 19.568 3.734 -17.042 1.00 92.00 227 LEU A N 1
ATOM 1682 C CA . LEU A 1 227 ? 19.111 2.341 -17.035 1.00 92.00 227 LEU A CA 1
ATOM 1683 C C . LEU A 1 227 ? 17.976 2.129 -16.031 1.00 92.00 227 LEU A C 1
ATOM 1685 O O . LEU A 1 227 ? 16.936 1.581 -16.402 1.00 92.00 227 LEU A O 1
ATOM 1689 N N . CYS A 1 228 ? 18.135 2.602 -14.795 1.00 91.94 228 CYS A N 1
ATOM 1690 C CA . CYS A 1 228 ? 17.106 2.497 -13.764 1.00 91.94 228 CYS A CA 1
ATOM 1691 C C . CYS A 1 228 ? 15.820 3.245 -14.153 1.00 91.94 228 CYS A C 1
ATOM 1693 O O . CYS A 1 228 ? 14.731 2.691 -13.996 1.00 91.94 228 CYS A O 1
ATOM 1695 N N . ASP A 1 229 ? 15.912 4.452 -14.730 1.00 89.12 229 ASP A N 1
ATOM 1696 C CA . ASP A 1 229 ? 14.730 5.172 -15.234 1.00 89.12 229 ASP A CA 1
ATOM 1697 C C . ASP A 1 229 ? 14.030 4.389 -16.356 1.00 89.12 229 ASP A C 1
ATOM 1699 O O . ASP A 1 229 ? 12.817 4.164 -16.317 1.00 89.12 229 ASP A O 1
ATOM 1703 N N . ALA A 1 230 ? 14.781 3.890 -17.342 1.00 91.50 230 ALA A N 1
ATOM 1704 C CA . ALA A 1 230 ? 14.203 3.116 -18.436 1.00 91.50 230 ALA A CA 1
ATOM 1705 C C . ALA A 1 230 ? 13.540 1.812 -17.946 1.00 91.50 230 ALA A C 1
ATOM 1707 O O . ALA A 1 230 ? 12.460 1.450 -18.430 1.00 91.50 230 ALA A O 1
ATOM 1708 N N . LEU A 1 231 ? 14.145 1.127 -16.971 1.00 93.19 231 LEU A N 1
ATOM 1709 C CA . LEU A 1 231 ? 13.585 -0.065 -16.331 1.00 93.19 231 LEU A CA 1
ATOM 1710 C C . LEU A 1 231 ? 12.319 0.258 -15.529 1.00 93.19 231 LEU A C 1
ATOM 1712 O O . LEU A 1 231 ? 11.321 -0.453 -15.675 1.00 93.19 231 LEU A O 1
ATOM 1716 N N . ARG A 1 232 ? 12.288 1.376 -14.792 1.00 89.44 232 ARG A N 1
ATOM 1717 C CA . ARG A 1 232 ? 11.079 1.874 -14.112 1.00 89.44 232 ARG A CA 1
ATOM 1718 C C . ARG A 1 232 ? 9.915 2.023 -15.097 1.00 89.44 232 ARG A C 1
ATOM 1720 O O . ARG A 1 232 ? 8.813 1.532 -14.841 1.00 89.44 232 ARG A O 1
ATOM 1727 N N . TRP A 1 233 ? 10.151 2.632 -16.262 1.00 87.50 233 TRP A N 1
ATOM 1728 C CA . TRP A 1 233 ? 9.127 2.767 -17.308 1.00 87.50 233 TRP A CA 1
ATOM 1729 C C . TRP A 1 233 ? 8.705 1.430 -17.926 1.00 87.50 233 TRP A C 1
ATOM 1731 O O . TRP A 1 233 ? 7.529 1.236 -18.255 1.00 87.50 233 TRP A O 1
ATOM 1741 N N . CYS A 1 234 ? 9.638 0.490 -18.077 1.00 89.38 234 CYS A N 1
ATOM 1742 C CA . CYS A 1 234 ? 9.349 -0.881 -18.491 1.00 89.38 234 CYS A CA 1
ATOM 1743 C C . CYS A 1 234 ? 8.429 -1.592 -17.478 1.00 89.38 234 CYS A C 1
ATOM 1745 O O . CYS A 1 234 ? 7.447 -2.226 -17.883 1.00 89.38 234 CYS A O 1
ATOM 1747 N N . GLY A 1 235 ? 8.668 -1.411 -16.176 1.00 87.25 235 GLY A N 1
ATOM 1748 C CA . GLY A 1 235 ? 7.871 -1.989 -15.089 1.00 87.25 235 GLY A CA 1
ATOM 1749 C C . GLY A 1 235 ? 6.416 -1.525 -15.030 1.00 87.25 235 GLY A C 1
ATOM 1750 O O . GLY A 1 235 ? 5.542 -2.224 -14.518 1.00 87.25 235 GLY A O 1
ATOM 1751 N N . MET A 1 236 ? 6.089 -0.390 -15.648 1.00 80.81 236 MET A N 1
ATOM 1752 C CA . MET A 1 236 ? 4.703 0.080 -15.742 1.00 80.81 236 MET A CA 1
ATOM 1753 C C . MET A 1 236 ? 3.821 -0.749 -16.696 1.00 80.81 236 MET A C 1
ATOM 1755 O O . MET A 1 236 ? 2.605 -0.532 -16.767 1.00 80.81 236 MET A O 1
ATOM 1759 N N . ARG A 1 237 ? 4.403 -1.683 -17.457 1.00 81.81 237 ARG A N 1
ATOM 1760 C CA . ARG A 1 237 ? 3.717 -2.473 -18.490 1.00 81.81 237 ARG A CA 1
ATOM 1761 C C . ARG A 1 237 ? 3.340 -3.865 -17.977 1.00 81.81 237 ARG A C 1
ATOM 1763 O O . ARG A 1 237 ? 3.995 -4.432 -17.119 1.00 81.81 237 ARG A O 1
ATOM 1770 N N . ARG A 1 238 ? 2.288 -4.457 -18.558 1.00 80.38 238 ARG A N 1
ATOM 1771 C CA . ARG A 1 238 ? 1.877 -5.850 -18.268 1.00 80.38 238 ARG A CA 1
ATOM 1772 C C . ARG A 1 238 ? 2.782 -6.889 -18.941 1.00 80.38 238 ARG A C 1
ATOM 1774 O O . ARG A 1 238 ? 2.772 -8.059 -18.568 1.00 80.38 238 ARG A O 1
ATOM 1781 N N . ARG A 1 239 ? 3.483 -6.497 -19.999 1.00 86.12 239 ARG A N 1
ATOM 1782 C CA . ARG A 1 239 ? 4.385 -7.339 -20.785 1.00 86.12 239 ARG A CA 1
ATOM 1783 C C . ARG A 1 239 ? 5.553 -6.487 -21.237 1.00 86.12 239 ARG A C 1
ATOM 1785 O O . ARG A 1 239 ? 5.365 -5.308 -21.545 1.00 86.12 239 ARG A O 1
ATOM 1792 N N . GLY A 1 240 ? 6.707 -7.117 -21.355 1.00 87.94 240 GLY A N 1
ATOM 1793 C CA . GLY A 1 240 ? 7.867 -6.516 -21.983 1.00 87.94 240 GLY A CA 1
ATOM 1794 C C . GLY A 1 240 ? 8.835 -7.551 -22.556 1.00 87.94 240 GLY A C 1
ATOM 1795 O O . GLY A 1 240 ? 8.576 -8.754 -22.458 1.00 87.94 240 GLY A O 1
ATOM 1796 N N . PRO A 1 241 ? 9.904 -7.073 -23.208 1.00 92.62 241 PRO A N 1
ATOM 1797 C CA . PRO A 1 241 ? 10.835 -7.888 -23.979 1.00 92.62 241 PRO A CA 1
ATOM 1798 C C . PRO A 1 241 ? 11.902 -8.511 -23.067 1.00 92.62 241 PRO A C 1
ATOM 1800 O O . PRO A 1 241 ? 13.000 -7.972 -22.937 1.00 92.62 241 PRO A O 1
ATOM 1803 N N . VAL A 1 242 ? 11.568 -9.637 -22.425 1.00 94.00 242 VAL A N 1
ATOM 1804 C CA . VAL A 1 242 ? 12.455 -10.335 -21.471 1.00 94.00 242 VAL A CA 1
ATOM 1805 C C . VAL A 1 242 ? 13.829 -10.602 -22.082 1.00 94.00 242 VAL A C 1
ATOM 1807 O O . VAL A 1 242 ? 14.825 -10.218 -21.483 1.00 94.00 242 VAL A O 1
ATOM 1810 N N . ASP A 1 243 ? 13.890 -11.132 -23.303 1.00 92.31 243 ASP A N 1
ATOM 1811 C CA . ASP A 1 243 ? 15.155 -11.488 -23.964 1.00 92.31 243 ASP A CA 1
ATOM 1812 C C . ASP A 1 243 ? 16.089 -10.287 -24.170 1.00 92.31 243 ASP A C 1
ATOM 1814 O O . ASP A 1 243 ? 17.309 -10.422 -24.130 1.00 92.31 243 ASP A O 1
ATOM 1818 N N . ARG A 1 244 ? 15.524 -9.086 -24.355 1.00 92.19 244 ARG A N 1
ATOM 1819 C CA . ARG A 1 244 ? 16.301 -7.852 -24.552 1.00 92.19 244 ARG A CA 1
ATOM 1820 C C . ARG A 1 244 ? 16.818 -7.268 -23.241 1.00 92.19 244 ARG A C 1
ATOM 1822 O O . ARG A 1 244 ? 17.829 -6.578 -23.263 1.00 92.19 244 ARG A O 1
ATOM 1829 N N . LEU A 1 245 ? 16.130 -7.516 -22.126 1.00 95.00 245 LEU A N 1
ATOM 1830 C CA . LEU A 1 245 ? 16.522 -7.010 -20.807 1.00 95.00 245 LEU A CA 1
ATOM 1831 C C . LEU A 1 245 ? 17.300 -8.037 -19.978 1.00 95.00 245 LEU A C 1
ATOM 1833 O O . LEU A 1 245 ? 18.028 -7.649 -19.073 1.00 95.00 245 LEU A O 1
ATOM 1837 N N . ALA A 1 246 ? 17.196 -9.330 -20.291 1.00 94.81 246 ALA A N 1
ATOM 1838 C CA . ALA A 1 246 ? 17.886 -10.402 -19.580 1.00 94.81 246 ALA A CA 1
ATOM 1839 C C . ALA A 1 246 ? 19.413 -10.207 -19.449 1.00 94.81 246 ALA A C 1
ATOM 1841 O O . ALA A 1 246 ? 19.943 -10.602 -18.406 1.00 94.81 246 ALA A O 1
ATOM 1842 N N . PRO A 1 247 ? 20.139 -9.596 -20.411 1.00 94.38 247 PRO A N 1
ATOM 1843 C CA . PRO A 1 247 ? 21.562 -9.301 -20.231 1.00 94.38 247 PRO A CA 1
ATOM 1844 C C . PRO A 1 247 ? 21.869 -8.399 -19.024 1.00 94.38 247 PRO A C 1
ATOM 1846 O O . PRO A 1 247 ? 22.924 -8.544 -18.414 1.00 94.38 247 PRO A O 1
ATOM 1849 N N . LEU A 1 248 ? 20.935 -7.530 -18.612 1.00 94.62 248 LEU A N 1
ATOM 1850 C CA . LEU A 1 248 ? 21.120 -6.619 -17.473 1.00 94.62 248 LEU A CA 1
ATOM 1851 C C . LEU A 1 248 ? 21.211 -7.340 -16.120 1.00 94.62 248 LEU A C 1
ATOM 1853 O O . LEU A 1 248 ? 21.665 -6.745 -15.151 1.00 94.62 248 LEU A O 1
ATOM 1857 N N . ALA A 1 249 ? 20.849 -8.622 -16.028 1.00 95.62 249 ALA A N 1
ATOM 1858 C CA . ALA A 1 249 ? 21.043 -9.389 -14.795 1.00 95.62 249 ALA A CA 1
ATOM 1859 C C . ALA A 1 249 ? 22.522 -9.672 -14.482 1.00 95.62 249 ALA A C 1
ATOM 1861 O O . ALA A 1 249 ? 22.830 -10.097 -13.381 1.00 95.62 249 ALA A O 1
ATOM 1862 N N . ALA A 1 250 ? 23.426 -9.475 -15.444 1.00 94.06 250 ALA A N 1
ATOM 1863 C CA . ALA A 1 250 ? 24.871 -9.540 -15.226 1.00 94.06 250 ALA A CA 1
ATOM 1864 C C . ALA A 1 250 ? 25.499 -8.139 -15.098 1.00 94.06 250 ALA A C 1
ATOM 1866 O O . ALA A 1 250 ? 26.720 -8.004 -15.133 1.00 94.06 250 ALA A O 1
ATOM 1867 N N . HIS A 1 251 ? 24.680 -7.084 -15.001 1.00 93.44 251 HIS A N 1
ATOM 1868 C CA . HIS A 1 251 ? 25.175 -5.719 -14.889 1.00 93.44 251 HIS A CA 1
ATOM 1869 C C . HIS A 1 251 ? 25.981 -5.550 -13.587 1.00 93.44 251 HIS A C 1
ATOM 1871 O O . HIS A 1 251 ? 25.511 -6.003 -12.542 1.00 93.44 251 HIS A O 1
ATOM 1877 N N . PRO A 1 252 ? 27.160 -4.897 -13.610 1.00 90.81 252 PRO A N 1
ATOM 1878 C CA . PRO A 1 252 ? 28.032 -4.794 -12.435 1.00 90.81 252 PRO A CA 1
ATOM 1879 C C . PRO A 1 252 ? 27.384 -4.036 -11.268 1.00 90.81 252 PRO A C 1
ATOM 1881 O O . PRO A 1 252 ? 27.548 -4.427 -10.115 1.00 90.81 252 PRO A O 1
ATOM 1884 N N . ASP A 1 253 ? 26.603 -2.993 -11.556 1.00 90.75 253 ASP A N 1
ATOM 1885 C CA . ASP A 1 253 ? 25.882 -2.229 -10.530 1.00 90.75 253 ASP A CA 1
ATOM 1886 C C . ASP A 1 253 ? 24.621 -2.983 -10.048 1.00 90.75 253 ASP A C 1
ATOM 1888 O O . ASP A 1 253 ? 23.733 -3.242 -10.875 1.00 90.75 253 ASP A O 1
ATOM 1892 N N . PRO A 1 254 ? 24.510 -3.313 -8.743 1.00 90.31 254 PRO A N 1
ATOM 1893 C CA . PRO A 1 254 ? 23.359 -4.021 -8.182 1.00 90.31 254 PRO A CA 1
ATOM 1894 C C . PRO A 1 254 ? 22.053 -3.238 -8.322 1.00 90.31 254 PRO A C 1
ATOM 1896 O O . PRO A 1 254 ? 21.013 -3.851 -8.529 1.00 90.31 254 PRO A O 1
ATOM 1899 N N . ARG A 1 255 ? 22.078 -1.898 -8.357 1.00 91.81 255 ARG A N 1
ATOM 1900 C CA . ARG A 1 255 ? 20.861 -1.083 -8.518 1.00 91.81 255 ARG A CA 1
ATOM 1901 C C . ARG A 1 255 ? 20.157 -1.362 -9.841 1.00 91.81 255 ARG A C 1
ATOM 1903 O O . ARG A 1 255 ? 18.931 -1.374 -9.889 1.00 91.81 255 ARG A O 1
ATOM 1910 N N . VAL A 1 256 ? 20.914 -1.626 -10.909 1.00 95.19 256 VAL A N 1
ATOM 1911 C CA . VAL A 1 256 ? 20.345 -2.010 -12.212 1.00 95.19 256 VAL A CA 1
ATOM 1912 C C . VAL A 1 256 ? 19.712 -3.399 -12.136 1.00 95.19 256 VAL A C 1
ATOM 1914 O O . VAL A 1 256 ? 18.643 -3.615 -12.709 1.00 95.19 256 VAL A O 1
ATOM 1917 N N . ARG A 1 257 ? 20.336 -4.335 -11.410 1.00 97.12 257 ARG A N 1
ATOM 1918 C CA . ARG A 1 257 ? 19.817 -5.699 -11.224 1.00 97.12 257 ARG A CA 1
ATOM 1919 C C . ARG A 1 257 ? 18.553 -5.709 -10.356 1.00 97.12 257 ARG A C 1
ATOM 1921 O O . ARG A 1 257 ? 17.577 -6.360 -10.727 1.00 97.12 257 ARG A O 1
ATOM 1928 N N . THR A 1 258 ? 18.516 -4.905 -9.294 1.00 94.69 258 THR A N 1
ATOM 1929 C CA . THR A 1 258 ? 17.321 -4.648 -8.474 1.00 94.69 258 THR A CA 1
ATOM 1930 C C . THR A 1 258 ? 16.205 -4.028 -9.314 1.00 94.69 258 THR A C 1
ATOM 1932 O O . THR A 1 258 ? 15.104 -4.573 -9.375 1.00 94.69 258 THR A O 1
ATOM 1935 N N . ALA A 1 259 ? 16.495 -2.953 -10.057 1.00 93.50 259 ALA A N 1
ATOM 1936 C CA . ALA A 1 259 ? 15.517 -2.305 -10.933 1.00 93.50 259 ALA A CA 1
ATOM 1937 C C . ALA A 1 259 ? 14.977 -3.260 -12.013 1.00 93.50 259 ALA A C 1
ATOM 1939 O O . ALA A 1 259 ? 13.811 -3.168 -12.402 1.00 93.50 259 ALA A O 1
ATOM 1940 N N . LEU A 1 260 ? 15.798 -4.201 -12.496 1.00 97.12 260 LEU A N 1
ATOM 1941 C CA . LEU A 1 260 ? 15.364 -5.241 -13.425 1.00 97.12 260 LEU A CA 1
ATOM 1942 C C . LEU A 1 260 ? 14.369 -6.202 -12.763 1.00 97.12 260 LEU A C 1
ATOM 1944 O O . LEU A 1 260 ? 13.330 -6.478 -13.367 1.00 97.12 260 LEU A O 1
ATOM 1948 N N . ALA A 1 261 ? 14.660 -6.688 -11.551 1.00 96.00 261 ALA A N 1
ATOM 1949 C CA . ALA A 1 261 ? 13.764 -7.566 -10.792 1.00 96.00 261 ALA A CA 1
ATOM 1950 C C . ALA A 1 261 ? 12.398 -6.900 -10.554 1.00 96.00 261 ALA A C 1
ATOM 1952 O O . ALA A 1 261 ? 11.354 -7.472 -10.886 1.00 96.00 261 ALA A O 1
ATOM 1953 N N . GLU A 1 262 ? 12.410 -5.652 -10.078 1.00 91.56 262 GLU A N 1
ATOM 1954 C CA . GLU A 1 262 ? 11.205 -4.850 -9.850 1.00 91.56 262 GLU A CA 1
ATOM 1955 C C . GLU A 1 262 ? 10.409 -4.629 -11.144 1.00 91.56 262 GLU A C 1
ATOM 1957 O O . GLU A 1 262 ? 9.184 -4.790 -11.170 1.00 91.56 262 GLU A O 1
ATOM 1962 N N . ALA A 1 263 ? 11.096 -4.303 -12.246 1.00 93.12 263 ALA A N 1
ATOM 1963 C CA . ALA A 1 263 ? 10.451 -4.050 -13.528 1.00 93.12 263 ALA A CA 1
ATOM 1964 C C . ALA A 1 263 ? 9.725 -5.290 -14.067 1.00 93.12 263 ALA A C 1
ATOM 1966 O O . ALA A 1 263 ? 8.609 -5.178 -14.579 1.00 93.12 263 ALA A O 1
ATOM 1967 N N . VAL A 1 264 ? 1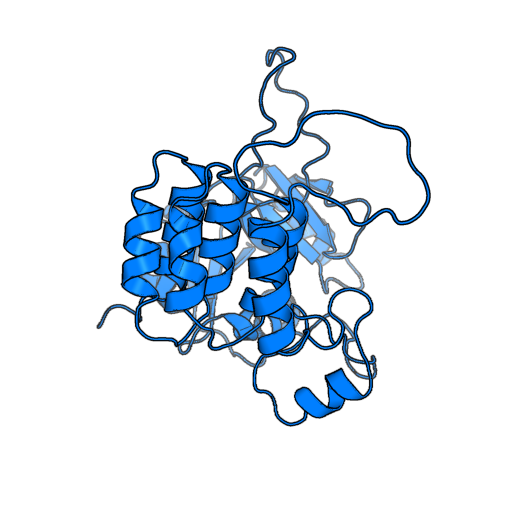0.327 -6.479 -13.961 1.00 94.31 264 VAL A N 1
ATOM 1968 C CA . VAL A 1 264 ? 9.733 -7.703 -14.522 1.00 94.31 264 VAL A CA 1
ATOM 1969 C C . VAL A 1 264 ? 8.735 -8.385 -13.587 1.00 94.31 264 VAL A C 1
ATOM 1971 O O . VAL A 1 264 ? 7.925 -9.180 -14.067 1.00 94.31 264 VAL A O 1
ATOM 1974 N N . GLY A 1 265 ? 8.727 -8.070 -12.287 1.00 88.38 265 GLY A N 1
ATOM 1975 C CA . GLY A 1 265 ? 7.885 -8.747 -11.291 1.00 88.38 265 GLY A CA 1
ATOM 1976 C C . GLY A 1 265 ? 6.404 -8.818 -11.680 1.00 88.38 265 GLY A C 1
ATOM 1977 O O . GLY A 1 265 ? 5.787 -9.885 -11.637 1.00 88.38 265 GLY A O 1
ATOM 1978 N N . GLY A 1 266 ? 5.853 -7.718 -12.203 1.00 82.31 266 GLY A N 1
ATOM 1979 C CA . GLY A 1 266 ? 4.455 -7.632 -12.646 1.00 82.31 266 GLY A CA 1
ATOM 1980 C C . GLY A 1 266 ? 4.154 -8.170 -14.055 1.00 82.31 266 GLY A C 1
ATOM 1981 O O . GLY A 1 266 ? 3.017 -8.054 -14.522 1.00 82.31 266 GLY A O 1
ATOM 1982 N N . TRP A 1 267 ? 5.138 -8.706 -14.786 1.00 89.38 267 TRP A N 1
ATOM 1983 C CA . TRP A 1 267 ? 4.975 -9.042 -16.205 1.00 89.38 267 TRP A CA 1
ATOM 1984 C C . TRP A 1 267 ? 4.356 -10.417 -16.459 1.00 89.38 267 TRP A C 1
ATOM 1986 O O . TRP A 1 267 ? 4.809 -11.442 -15.975 1.00 89.38 267 TRP A O 1
ATOM 1996 N N . SER A 1 268 ? 3.394 -10.492 -17.369 1.00 86.56 268 SER A N 1
ATOM 1997 C CA . SER A 1 268 ? 2.848 -11.764 -17.872 1.00 86.56 268 SER A CA 1
ATOM 1998 C C . SER A 1 268 ? 3.669 -12.394 -19.010 1.00 86.56 268 SER A C 1
ATOM 2000 O O . SER A 1 268 ? 3.189 -13.325 -19.652 1.00 86.56 268 SER A O 1
ATOM 2002 N N . THR A 1 269 ? 4.862 -11.872 -19.320 1.00 90.44 269 THR A N 1
ATOM 2003 C CA . THR A 1 269 ? 5.716 -12.421 -20.386 1.00 90.44 269 THR A CA 1
ATOM 2004 C C . THR A 1 269 ? 6.320 -13.768 -19.945 1.00 90.44 269 THR A C 1
ATOM 2006 O O . THR A 1 269 ? 6.815 -13.860 -18.819 1.00 90.44 269 THR A O 1
ATOM 2009 N N . PRO A 1 270 ? 6.315 -14.809 -20.800 1.00 92.25 270 PRO A N 1
ATOM 2010 C CA . PRO A 1 270 ? 7.104 -16.024 -20.579 1.00 92.25 270 PRO A CA 1
ATOM 2011 C C . PRO A 1 270 ? 8.592 -15.718 -20.331 1.00 92.25 270 PRO A C 1
ATOM 2013 O O . PRO A 1 270 ? 9.108 -14.711 -20.806 1.00 92.25 270 PRO A O 1
ATOM 2016 N N . GLY A 1 271 ? 9.281 -16.561 -19.558 1.00 91.62 271 GLY A N 1
ATOM 2017 C CA . GLY A 1 271 ? 10.707 -16.381 -19.235 1.00 91.62 271 GLY A CA 1
ATOM 2018 C C . GLY A 1 271 ? 11.005 -15.487 -18.022 1.00 91.62 271 GLY A C 1
ATOM 2019 O O . GLY A 1 271 ? 12.090 -15.586 -17.455 1.00 91.62 271 GLY A O 1
ATOM 2020 N N . VAL A 1 272 ? 10.039 -14.695 -17.536 1.00 94.25 272 VAL A N 1
ATOM 2021 C CA . VAL A 1 272 ? 10.216 -13.869 -16.320 1.00 94.25 272 VAL A CA 1
ATOM 2022 C C . VAL A 1 272 ? 10.572 -14.714 -15.094 1.00 94.25 272 VAL A C 1
ATOM 2024 O O . VAL A 1 272 ? 11.436 -14.321 -14.323 1.00 94.25 272 VAL A O 1
ATOM 2027 N N . GLY A 1 273 ? 9.941 -15.882 -14.922 1.00 93.56 273 GLY A N 1
ATOM 2028 C CA . GLY A 1 273 ? 10.218 -16.761 -13.779 1.00 93.56 273 GLY A CA 1
ATOM 2029 C C . GLY A 1 273 ? 11.671 -17.241 -13.738 1.00 93.56 273 GLY A C 1
ATOM 2030 O O . GLY A 1 273 ? 12.299 -17.192 -12.688 1.00 93.56 273 GLY A O 1
ATOM 2031 N N . ALA A 1 274 ? 12.233 -17.620 -14.890 1.00 94.75 274 ALA A N 1
ATOM 2032 C CA . ALA A 1 274 ? 13.638 -18.013 -14.992 1.00 94.75 274 ALA A CA 1
ATOM 2033 C C . ALA A 1 274 ? 14.585 -16.832 -14.715 1.00 94.75 274 ALA A C 1
ATOM 2035 O O . ALA A 1 274 ? 15.602 -16.993 -14.044 1.00 94.75 274 ALA A O 1
ATOM 2036 N N . LEU A 1 275 ? 14.233 -15.633 -15.191 1.00 96.38 275 LEU A N 1
ATOM 2037 C CA . LEU A 1 275 ? 15.002 -14.420 -14.921 1.00 96.38 275 LEU A CA 1
ATOM 2038 C C . LEU A 1 275 ? 15.013 -14.064 -13.426 1.00 96.38 275 LEU A C 1
ATOM 2040 O O . LEU A 1 275 ? 16.079 -13.773 -12.890 1.00 96.38 275 LEU A O 1
ATOM 2044 N N . LEU A 1 276 ? 13.858 -14.124 -12.757 1.00 96.50 276 LEU A N 1
ATOM 2045 C CA . LEU A 1 276 ? 13.746 -13.874 -11.318 1.00 96.50 276 LEU A CA 1
ATOM 2046 C C . LEU A 1 276 ? 14.468 -14.941 -10.494 1.00 96.50 276 LEU A C 1
ATOM 2048 O O . LEU A 1 276 ? 15.172 -14.587 -9.559 1.00 96.50 276 LEU A O 1
ATOM 2052 N N . ALA A 1 277 ? 14.375 -16.220 -10.869 1.00 95.50 277 ALA A N 1
ATOM 2053 C CA . ALA A 1 277 ? 15.112 -17.289 -10.195 1.00 95.50 277 ALA A CA 1
ATOM 2054 C C . ALA A 1 277 ? 16.633 -17.064 -10.250 1.00 95.50 277 ALA A C 1
ATOM 2056 O O . ALA A 1 277 ? 17.326 -17.296 -9.265 1.00 95.50 277 ALA A O 1
ATOM 2057 N N . ARG A 1 278 ? 17.148 -16.557 -11.378 1.00 95.69 278 ARG A N 1
ATOM 2058 C CA . ARG A 1 278 ? 18.560 -16.174 -11.499 1.00 95.69 278 ARG A CA 1
ATOM 2059 C C . ARG A 1 278 ? 18.921 -14.991 -10.593 1.00 95.69 278 ARG A C 1
ATOM 2061 O O . ARG A 1 278 ? 19.961 -15.039 -9.955 1.00 95.69 278 ARG A O 1
ATOM 2068 N N . LEU A 1 279 ? 18.078 -13.958 -10.535 1.00 95.94 279 LEU A N 1
ATOM 2069 C CA . LEU A 1 279 ? 18.297 -12.778 -9.681 1.00 95.94 279 LEU A CA 1
ATOM 2070 C C . LEU A 1 279 ? 18.128 -13.092 -8.183 1.00 95.94 279 LEU A C 1
ATOM 2072 O O . LEU A 1 279 ? 18.754 -12.456 -7.350 1.00 95.94 279 LEU A O 1
ATOM 2076 N N . ALA A 1 280 ? 17.334 -14.099 -7.821 1.00 94.62 280 ALA A N 1
ATOM 2077 C CA . ALA A 1 280 ? 17.207 -14.556 -6.436 1.00 94.62 280 ALA A CA 1
ATOM 2078 C C . ALA A 1 280 ? 18.477 -15.255 -5.914 1.00 94.62 280 ALA A C 1
ATOM 2080 O O . ALA A 1 280 ? 18.656 -15.374 -4.707 1.00 94.62 280 ALA A O 1
ATOM 2081 N N . ALA A 1 281 ? 19.347 -15.720 -6.816 1.00 95.19 281 ALA A N 1
ATOM 2082 C CA . ALA A 1 281 ? 20.655 -16.291 -6.498 1.00 95.19 281 ALA A CA 1
ATOM 2083 C C . ALA A 1 281 ? 21.797 -15.256 -6.588 1.00 95.19 281 ALA A C 1
ATOM 2085 O O . ALA A 1 281 ? 22.968 -15.638 -6.601 1.00 95.19 281 ALA A O 1
ATOM 2086 N N . ASP A 1 282 ? 21.472 -13.965 -6.710 1.00 96.69 282 ASP A N 1
ATOM 2087 C CA . ASP A 1 282 ? 22.462 -12.893 -6.783 1.00 96.69 282 ASP A CA 1
ATOM 2088 C C . ASP A 1 282 ? 23.245 -12.778 -5.461 1.00 96.69 282 ASP A C 1
ATOM 2090 O O . ASP A 1 282 ? 22.656 -12.940 -4.389 1.00 96.69 282 ASP A O 1
ATOM 2094 N N . PRO A 1 283 ? 24.566 -12.515 -5.502 1.00 94.19 283 PRO A N 1
ATOM 2095 C CA . PRO A 1 283 ? 25.356 -12.315 -4.287 1.00 94.19 283 PRO A CA 1
ATOM 2096 C C . PRO A 1 283 ? 24.968 -11.049 -3.512 1.00 94.19 283 PRO A C 1
ATOM 2098 O O . PRO A 1 283 ? 25.286 -10.952 -2.327 1.00 94.19 283 PRO A O 1
ATOM 2101 N N . ASP A 1 284 ? 24.327 -10.075 -4.163 1.00 94.19 284 ASP A N 1
ATOM 2102 C CA . ASP A 1 284 ? 23.856 -8.858 -3.514 1.00 94.19 284 ASP A CA 1
ATOM 2103 C C . ASP A 1 284 ? 22.491 -9.095 -2.829 1.00 94.19 284 ASP A C 1
ATOM 2105 O O . ASP A 1 284 ? 21.532 -9.515 -3.491 1.00 94.19 284 ASP A O 1
ATOM 2109 N N . PRO A 1 285 ? 22.375 -8.841 -1.511 1.00 85.69 285 PRO A N 1
ATOM 2110 C CA . PRO A 1 285 ? 21.164 -9.151 -0.756 1.00 85.69 285 PRO A CA 1
ATOM 2111 C C . PRO A 1 285 ? 19.946 -8.335 -1.205 1.00 85.69 285 PRO A C 1
ATOM 2113 O O . PRO A 1 285 ? 18.836 -8.868 -1.168 1.00 85.69 285 PRO A O 1
ATOM 2116 N N . ASP A 1 286 ? 20.128 -7.097 -1.677 1.00 83.88 286 ASP A N 1
ATOM 2117 C CA . ASP A 1 286 ? 19.017 -6.250 -2.125 1.00 83.88 286 ASP A CA 1
ATOM 2118 C C . ASP A 1 286 ? 18.435 -6.771 -3.445 1.00 83.88 286 ASP A C 1
ATOM 2120 O O . ASP A 1 286 ? 17.221 -6.744 -3.666 1.00 83.88 286 ASP A O 1
ATOM 2124 N N . VAL A 1 287 ? 19.296 -7.286 -4.329 1.00 92.19 287 VAL A N 1
ATOM 2125 C CA . VAL A 1 287 ? 18.872 -7.917 -5.587 1.00 92.19 287 VAL A CA 1
ATOM 2126 C C . VAL A 1 287 ? 18.105 -9.209 -5.300 1.00 92.19 287 VAL A C 1
ATOM 2128 O O . VAL A 1 287 ? 17.034 -9.433 -5.877 1.00 92.19 287 VAL A O 1
ATOM 2131 N N . ALA A 1 288 ? 18.622 -10.036 -4.387 1.00 89.31 288 ALA A N 1
ATOM 2132 C CA . ALA A 1 288 ? 17.986 -11.287 -3.994 1.00 89.31 288 ALA A CA 1
ATOM 2133 C C . ALA A 1 288 ? 16.621 -11.059 -3.315 1.00 89.31 288 ALA A C 1
ATOM 2135 O O . ALA A 1 288 ? 15.650 -11.739 -3.663 1.00 89.31 288 ALA A O 1
ATOM 2136 N N . GLU A 1 289 ? 16.513 -10.080 -2.405 1.00 81.69 289 GLU A N 1
ATOM 2137 C CA . GLU A 1 289 ? 15.247 -9.695 -1.758 1.00 81.69 289 GLU A CA 1
ATOM 2138 C C . GLU A 1 289 ? 14.233 -9.197 -2.797 1.00 81.69 289 GLU A C 1
ATOM 2140 O O . GLU A 1 289 ? 13.114 -9.709 -2.856 1.00 81.69 289 GLU A O 1
ATOM 2145 N N . ALA A 1 290 ? 14.632 -8.287 -3.694 1.00 86.38 290 ALA A N 1
ATOM 2146 C CA . ALA A 1 290 ? 13.741 -7.774 -4.735 1.00 86.38 290 ALA A CA 1
ATOM 2147 C C . ALA A 1 290 ? 13.230 -8.878 -5.678 1.00 86.38 290 ALA A C 1
ATOM 2149 O O . ALA A 1 290 ? 12.065 -8.869 -6.089 1.00 86.38 290 ALA A O 1
ATOM 2150 N N . ALA A 1 291 ? 14.073 -9.858 -6.016 1.00 91.56 291 ALA A N 1
ATOM 2151 C CA . ALA A 1 291 ? 13.680 -11.000 -6.835 1.00 91.56 291 ALA A CA 1
ATOM 2152 C C . ALA A 1 291 ? 12.734 -11.966 -6.099 1.00 91.56 291 ALA A C 1
ATOM 2154 O O . ALA A 1 291 ? 11.801 -12.501 -6.714 1.00 91.56 291 ALA A O 1
ATOM 2155 N N . ALA A 1 292 ? 12.943 -12.174 -4.796 1.00 85.56 292 ALA A N 1
ATOM 2156 C CA . ALA A 1 292 ? 12.059 -12.972 -3.953 1.00 85.56 292 ALA A CA 1
ATOM 2157 C C . ALA A 1 292 ? 10.674 -12.318 -3.824 1.00 85.56 292 ALA A C 1
ATOM 2159 O O . ALA A 1 292 ? 9.670 -12.974 -4.111 1.00 85.56 292 ALA A O 1
ATOM 2160 N N . ASP A 1 293 ? 10.620 -11.019 -3.523 1.00 80.12 293 ASP A N 1
ATOM 2161 C CA . ASP A 1 293 ? 9.383 -10.232 -3.460 1.00 80.12 293 ASP A CA 1
ATOM 2162 C C . ASP A 1 293 ? 8.630 -10.272 -4.800 1.00 80.12 293 ASP A C 1
ATOM 2164 O O . ASP A 1 293 ? 7.425 -10.539 -4.863 1.00 80.12 293 ASP A O 1
ATOM 2168 N N . ALA A 1 294 ? 9.352 -10.074 -5.908 1.00 85.50 294 ALA A N 1
ATOM 2169 C CA . ALA A 1 294 ? 8.795 -10.161 -7.252 1.00 85.50 294 ALA A CA 1
ATOM 2170 C C . ALA A 1 294 ? 8.261 -11.563 -7.583 1.00 85.50 294 ALA A C 1
ATOM 2172 O O . ALA A 1 294 ? 7.303 -11.684 -8.346 1.00 85.50 294 ALA A O 1
ATOM 2173 N N . THR A 1 295 ? 8.850 -12.622 -7.027 1.00 87.06 295 THR A N 1
ATOM 2174 C CA . THR A 1 295 ? 8.384 -14.003 -7.207 1.00 87.06 295 THR A CA 1
ATOM 2175 C C . THR A 1 295 ? 7.149 -14.291 -6.355 1.00 87.06 295 THR A C 1
ATOM 2177 O O . THR A 1 295 ? 6.198 -14.890 -6.861 1.00 87.06 295 THR A O 1
ATOM 2180 N N . GLU A 1 296 ? 7.106 -13.816 -5.108 1.00 77.94 296 GLU A N 1
ATOM 2181 C CA . GLU A 1 296 ? 5.941 -13.952 -4.222 1.00 77.94 296 GLU A CA 1
ATOM 2182 C C . GLU A 1 296 ? 4.705 -13.273 -4.826 1.00 77.94 296 GLU A C 1
ATOM 2184 O O . GLU A 1 296 ? 3.622 -13.855 -4.837 1.00 77.94 296 GLU A O 1
ATOM 2189 N N . LEU A 1 297 ? 4.876 -12.104 -5.454 1.00 71.19 297 LEU A N 1
ATOM 2190 C CA . LEU A 1 297 ? 3.807 -11.414 -6.189 1.00 71.19 297 LEU A CA 1
ATOM 2191 C C . LEU A 1 297 ? 3.229 -12.222 -7.365 1.00 71.19 297 LEU A C 1
ATOM 2193 O O . LEU A 1 297 ? 2.131 -11.920 -7.838 1.00 71.19 297 LEU A O 1
ATOM 2197 N N . ARG A 1 298 ? 3.971 -13.209 -7.879 1.00 73.31 298 ARG A N 1
ATOM 2198 C CA . ARG A 1 298 ? 3.593 -14.024 -9.045 1.00 73.31 298 ARG A CA 1
ATOM 2199 C C . ARG A 1 298 ? 3.076 -15.401 -8.684 1.00 73.31 298 ARG A C 1
ATOM 2201 O O . ARG A 1 298 ? 2.482 -16.040 -9.555 1.00 73.31 298 ARG A O 1
ATOM 2208 N N . ALA A 1 299 ? 3.367 -15.882 -7.479 1.00 64.94 299 ALA A N 1
ATOM 2209 C CA . ALA A 1 299 ? 2.970 -17.211 -7.063 1.00 64.94 299 ALA A CA 1
ATOM 2210 C C . ALA A 1 299 ? 1.440 -17.330 -7.194 1.00 64.94 299 ALA A C 1
ATOM 2212 O O . ALA A 1 299 ? 0.717 -16.504 -6.630 1.00 64.94 299 ALA A O 1
ATOM 2213 N N . PRO A 1 300 ? 0.923 -18.303 -7.970 1.00 50.81 300 PRO A N 1
ATOM 2214 C CA . PRO A 1 300 ? -0.491 -18.625 -7.889 1.00 50.81 300 PRO A CA 1
ATOM 2215 C C . PRO A 1 300 ? -0.801 -19.044 -6.448 1.00 50.81 300 PRO A C 1
ATOM 2217 O O . PRO A 1 300 ? 0.043 -19.664 -5.796 1.00 50.81 300 PRO A O 1
ATOM 2220 N N . ASP A 1 301 ? -1.993 -18.693 -5.955 1.00 39.59 301 ASP A N 1
ATOM 2221 C CA . ASP A 1 301 ? -2.463 -19.154 -4.645 1.00 39.59 301 ASP A CA 1
ATOM 2222 C C . ASP A 1 301 ? -2.219 -20.677 -4.538 1.00 39.59 301 ASP A C 1
ATOM 2224 O O . ASP A 1 301 ? -2.550 -21.400 -5.487 1.00 39.59 301 ASP A O 1
ATOM 2228 N N . PRO A 1 302 ? -1.619 -21.186 -3.442 1.00 32.97 302 PRO A N 1
ATOM 2229 C CA . PRO A 1 302 ? -1.448 -22.623 -3.276 1.00 32.97 302 PRO A CA 1
ATOM 2230 C C . PRO A 1 302 ? -2.825 -23.304 -3.349 1.00 32.97 302 PRO A C 1
ATOM 2232 O O . PRO A 1 302 ? -3.779 -22.771 -2.770 1.00 32.97 302 PRO A O 1
ATOM 2235 N N . PRO A 1 303 ? -2.954 -24.436 -4.069 1.00 35.34 303 PRO A N 1
ATOM 2236 C CA . PRO A 1 303 ? -4.202 -25.186 -4.092 1.00 35.34 303 PRO A CA 1
ATOM 2237 C C . PRO A 1 303 ? -4.551 -25.639 -2.669 1.00 35.34 303 PRO A C 1
ATOM 2239 O O . PRO A 1 303 ? -3.655 -25.994 -1.898 1.00 35.34 303 PRO A O 1
ATOM 2242 N N . ASP A 1 304 ? -5.840 -25.533 -2.337 1.00 43.41 304 ASP A N 1
ATOM 2243 C CA . ASP A 1 304 ? -6.403 -25.803 -1.007 1.00 43.41 304 ASP A CA 1
ATOM 2244 C C . ASP A 1 304 ? -6.210 -27.264 -0.554 1.00 43.41 304 ASP A C 1
ATOM 2246 O O . ASP A 1 304 ? -6.278 -28.175 -1.413 1.00 43.41 304 ASP A O 1
#

Organism: NCBI:txid1306406

Foldseek 3Di:
DKKAKAAPLCQVVCLVWNFFQAAFAQPQPDPDDDPPDDDPDDSPRQRWGKIGADAPDPLLRCACQLAVQLVRDDRGMKIFQFDDDQQQWKWKDAQPDPVGTDIDGPVVNNVVLRPDPDNFRMMIIRSGTGGSVRRPDIGDDDSPGHDHQGVPCPPPLFALALVRDRPPDPCNVVSLVVDAHPVRRDQPPQVVLLVLLVCQQVPPDDDDDDDDDDDDDDDNRGNLVSLLVSLVSLLSDQAHDCVSLLVQCPGPDVSSLLSNLNSLLNYPDPPSLVSLVSQLPDPDVSSVVSSVVSVVSVDDSPDD

Secondary structure (DSSP, 8-state):
-EEEEEEGGGHHHHHHH-B---EEPS--S-----TT--TT------EEEEEEE--S-HHHHTTTHHHHHTTS-TT-EEEEEE---TT-EEEEEETT-TT-PEEEEHHHHHHHHHT-S--TTEEEEESSPBPTTTEEEEEE--TT-S-SSSTT-TTSPPP-STTTSPTT-TTHHHHHHHS--TTTPSPPPHHHHHHHHHHHHH-SS----S---------TTS-HHHHHHHHHHHHTSS---HHHHGGGGG-SSHHHHHHHHHHHHT---TTHHHHHHHHHT-SSHHHHHHHHHHHHTTPPPPP-